Protein AF-A0AAV0CVE0-F1 (afdb_monomer)

Solvent-accessible surface area (backbone atoms only — not comparable to full-atom values): 15795 Å² total; per-residue (Å²): 129,88,81,79,73,88,67,73,60,51,69,67,55,55,60,38,66,48,56,71,68,48,49,58,55,46,24,72,39,43,65,46,36,47,52,51,52,71,70,43,56,72,65,35,39,50,51,52,62,68,45,50,85,51,91,62,71,42,48,48,68,65,60,54,67,76,46,59,82,93,37,54,68,57,50,52,55,27,51,53,49,34,42,54,57,52,46,35,44,82,44,69,48,97,86,72,49,52,24,40,33,69,30,65,55,40,38,52,31,40,51,49,31,73,76,72,52,75,80,66,94,72,63,68,56,56,76,91,76,56,80,80,71,62,51,63,68,57,49,53,50,47,25,50,54,30,37,52,50,47,52,46,45,65,77,33,82,82,75,66,80,78,85,77,88,61,57,68,73,63,53,54,61,57,39,70,69,27,32,47,61,95,44,100,86,50,78,69,38,76,31,74,61,24,54,53,49,72,73,45,55,71,68,50,40,50,43,48,50,54,50,53,48,45,55,53,39,38,76,70,71,43,60,52,51,62,53,49,50,49,57,54,55,56,69,71,59,62,87,65,62,52,70,80,66,84,85,50,49,74,67,54,51,53,49,50,52,55,37,31,50,53,26,76,39,88,84,86,130

Structure (mmCIF, N/CA/C/O backbone):
data_AF-A0AAV0CVE0-F1
#
_entry.id   AF-A0AAV0CVE0-F1
#
loop_
_atom_site.group_PDB
_atom_site.id
_atom_site.type_symbol
_atom_site.label_atom_id
_atom_site.label_alt_id
_atom_site.label_comp_id
_atom_site.label_asym_id
_atom_site.label_entity_id
_atom_site.label_seq_id
_atom_site.pdbx_PDB_ins_code
_atom_site.Cartn_x
_atom_site.Cartn_y
_atom_site.Cartn_z
_atom_site.occupancy
_atom_site.B_iso_or_equiv
_atom_site.auth_seq_id
_atom_site.auth_comp_id
_atom_site.auth_asym_id
_atom_site.auth_atom_id
_atom_site.pdbx_PDB_model_num
ATOM 1 N N . MET A 1 1 ? 1.213 31.660 -5.174 1.00 32.84 1 MET A N 1
ATOM 2 C CA . MET A 1 1 ? 0.836 30.252 -5.425 1.00 32.84 1 MET A CA 1
ATOM 3 C C . MET A 1 1 ? 1.224 29.453 -4.193 1.00 32.84 1 MET A C 1
ATOM 5 O O . MET A 1 1 ? 2.312 29.711 -3.687 1.00 32.84 1 MET A O 1
ATOM 9 N N . PRO A 1 2 ? 0.354 28.597 -3.634 1.00 33.31 2 PRO A N 1
ATOM 10 C CA . PRO A 1 2 ? 0.708 27.849 -2.436 1.00 33.31 2 PRO A CA 1
ATOM 11 C C . PRO A 1 2 ? 1.848 26.880 -2.770 1.00 33.31 2 PRO A C 1
ATOM 13 O O . PRO A 1 2 ? 1.782 26.143 -3.749 1.00 33.31 2 PRO A O 1
ATOM 16 N N . GLN A 1 3 ? 2.914 26.956 -1.977 1.00 36.84 3 GLN A N 1
ATOM 17 C CA . GLN A 1 3 ? 4.121 26.144 -2.087 1.00 36.84 3 GLN A CA 1
ATOM 18 C C . GLN A 1 3 ? 3.766 24.675 -1.836 1.00 36.84 3 GLN A C 1
ATOM 20 O O . GLN A 1 3 ? 3.523 24.273 -0.697 1.00 36.84 3 GLN A O 1
ATOM 25 N N . VAL A 1 4 ? 3.717 23.865 -2.892 1.00 38.72 4 VAL A N 1
ATOM 26 C CA . VAL A 1 4 ? 3.576 22.414 -2.751 1.00 38.72 4 VAL A CA 1
ATOM 27 C C . VAL A 1 4 ? 4.960 21.860 -2.429 1.00 38.72 4 VAL A C 1
ATOM 29 O O . VAL A 1 4 ? 5.723 21.506 -3.320 1.00 38.72 4 VAL A O 1
ATOM 32 N N . ARG A 1 5 ? 5.311 21.811 -1.138 1.00 41.72 5 ARG A N 1
ATOM 33 C CA . ARG A 1 5 ? 6.422 20.967 -0.682 1.00 41.72 5 ARG A CA 1
ATOM 34 C C . ARG A 1 5 ? 6.104 19.534 -1.093 1.00 41.72 5 ARG A C 1
ATOM 36 O O . ARG A 1 5 ? 5.050 19.019 -0.710 1.00 41.72 5 ARG A O 1
ATOM 43 N N . ILE A 1 6 ? 7.015 18.880 -1.813 1.00 50.53 6 ILE A N 1
ATOM 44 C CA . ILE A 1 6 ? 6.950 17.429 -1.973 1.00 50.53 6 ILE A CA 1
ATOM 45 C C . ILE A 1 6 ? 7.247 16.848 -0.593 1.00 50.53 6 ILE A C 1
ATOM 47 O O . ILE A 1 6 ? 8.393 16.747 -0.162 1.00 50.53 6 ILE A O 1
ATOM 51 N N . VAL A 1 7 ? 6.190 16.552 0.154 1.00 46.94 7 VAL A N 1
ATOM 52 C CA . VAL A 1 7 ? 6.273 15.648 1.293 1.00 46.94 7 VAL A CA 1
ATOM 53 C C . VAL A 1 7 ? 6.139 14.262 0.693 1.00 46.94 7 VAL A C 1
ATOM 55 O O . VAL A 1 7 ? 5.139 13.991 0.023 1.00 46.94 7 VAL A O 1
ATOM 58 N N . ALA A 1 8 ? 7.134 13.404 0.912 1.00 46.72 8 ALA A N 1
ATOM 59 C CA . ALA A 1 8 ? 7.012 11.979 0.645 1.00 46.72 8 ALA A CA 1
ATOM 60 C C . ALA A 1 8 ? 5.893 11.429 1.536 1.00 46.72 8 ALA A C 1
ATOM 62 O O . ALA A 1 8 ? 6.115 11.007 2.668 1.00 46.72 8 ALA A O 1
ATOM 63 N N . LYS A 1 9 ? 4.653 11.535 1.060 1.00 56.47 9 LYS A N 1
ATOM 64 C CA . LYS A 1 9 ? 3.525 10.839 1.655 1.00 56.47 9 LYS A CA 1
ATOM 65 C C . LYS A 1 9 ? 3.818 9.360 1.487 1.00 56.47 9 LYS A C 1
ATOM 67 O O . LYS A 1 9 ? 4.083 8.906 0.375 1.00 56.47 9 LYS A O 1
ATOM 72 N N . ASN A 1 10 ? 3.817 8.635 2.597 1.00 70.00 10 ASN A N 1
ATOM 73 C CA . ASN A 1 10 ? 4.007 7.195 2.574 1.00 70.00 10 ASN A CA 1
ATOM 74 C C . ASN A 1 10 ? 2.878 6.587 1.720 1.00 70.00 10 ASN A C 1
ATOM 76 O O . ASN A 1 10 ? 1.770 7.124 1.699 1.00 70.00 10 ASN A O 1
ATOM 80 N N . PHE A 1 11 ? 3.125 5.474 1.033 1.00 72.31 11 PHE A N 1
ATOM 81 C CA . PHE A 1 11 ? 2.111 4.701 0.309 1.00 72.31 11 PHE A CA 1
ATOM 82 C C . PHE A 1 11 ? 0.782 4.588 1.065 1.00 72.31 11 PHE A C 1
ATOM 84 O O . PHE A 1 11 ? -0.295 4.799 0.513 1.00 72.31 11 PHE A O 1
ATOM 91 N N . MET A 1 12 ? 0.858 4.347 2.372 1.00 78.75 12 MET A N 1
ATOM 92 C CA . MET A 1 12 ? -0.325 4.213 3.216 1.00 78.75 12 MET A CA 1
ATOM 93 C C . MET A 1 12 ? -1.120 5.517 3.392 1.00 78.75 12 MET A C 1
ATOM 95 O O . MET A 1 12 ? -2.321 5.459 3.637 1.00 78.75 12 MET A O 1
ATOM 99 N N . ASP A 1 13 ? -0.496 6.688 3.244 1.00 82.38 13 ASP A N 1
ATOM 100 C CA . ASP A 1 13 ? -1.201 7.978 3.219 1.00 82.38 13 ASP A CA 1
ATOM 101 C C . ASP A 1 13 ? -1.980 8.159 1.916 1.00 82.38 13 ASP A C 1
ATOM 103 O O . ASP A 1 13 ? -3.055 8.755 1.913 1.00 82.38 13 ASP A O 1
ATOM 107 N N . MET A 1 14 ? -1.446 7.638 0.809 1.00 80.44 14 MET A N 1
ATOM 108 C CA . MET A 1 14 ? -2.142 7.618 -0.473 1.00 80.44 14 MET A CA 1
ATOM 109 C C . MET A 1 14 ? -3.328 6.652 -0.421 1.00 80.44 14 MET A C 1
ATOM 111 O O . MET A 1 14 ? -4.435 7.056 -0.767 1.00 80.44 14 MET A O 1
ATOM 115 N N . VAL A 1 15 ? -3.142 5.433 0.100 1.00 84.75 15 VAL A N 1
ATOM 116 C CA . VAL A 1 15 ? -4.253 4.488 0.318 1.00 84.75 15 VAL A CA 1
ATOM 117 C C . VAL A 1 15 ? -5.328 5.122 1.207 1.00 84.75 15 VAL A C 1
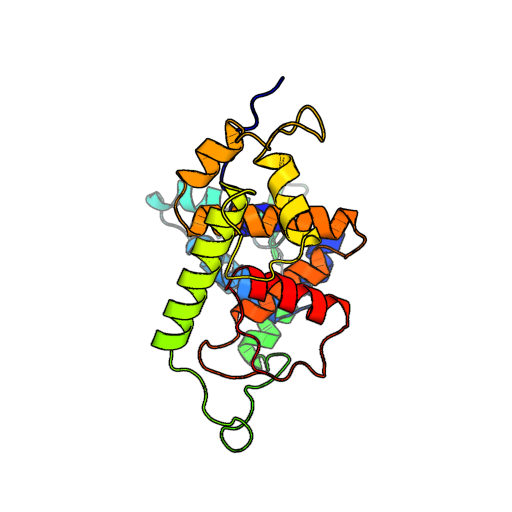ATOM 119 O O . VAL A 1 15 ? -6.496 5.123 0.838 1.00 84.75 15 VAL A O 1
ATOM 122 N N . ALA A 1 16 ? -4.947 5.758 2.319 1.00 86.81 16 ALA A N 1
ATOM 123 C CA . ALA A 1 16 ? -5.885 6.455 3.206 1.00 86.81 16 ALA A CA 1
ATOM 124 C C . ALA A 1 16 ? -6.612 7.646 2.547 1.00 86.81 16 ALA A C 1
ATOM 126 O O . ALA A 1 16 ? -7.656 8.072 3.035 1.00 86.81 16 ALA A O 1
ATOM 127 N N . SER A 1 17 ? -6.073 8.200 1.456 1.00 87.00 17 SER A N 1
ATOM 128 C CA . SER A 1 17 ? -6.702 9.299 0.715 1.00 87.00 17 SER A CA 1
ATOM 129 C C . SER A 1 17 ? -7.739 8.844 -0.315 1.00 87.00 17 SER A C 1
ATOM 131 O O . SER A 1 17 ? -8.449 9.684 -0.869 1.00 87.00 17 SER A O 1
ATOM 133 N N . LEU A 1 18 ? -7.851 7.535 -0.564 1.00 87.38 18 LEU A N 1
ATOM 134 C CA . LEU A 1 18 ? -8.828 6.996 -1.501 1.00 87.38 18 LEU A CA 1
ATOM 135 C C . LEU A 1 18 ? -10.273 7.215 -1.009 1.00 87.38 18 LEU A C 1
ATOM 137 O O . LEU A 1 18 ? -10.547 7.202 0.197 1.00 87.38 18 LEU A O 1
ATOM 141 N N . PRO A 1 19 ? -11.238 7.361 -1.936 1.00 90.31 19 PRO A N 1
ATOM 142 C CA . PRO A 1 19 ? -12.656 7.383 -1.605 1.00 90.31 19 PRO A CA 1
ATOM 143 C C . PRO A 1 19 ? -13.095 6.152 -0.802 1.00 90.31 19 PRO A C 1
ATOM 145 O O . PRO A 1 19 ? -12.599 5.046 -1.010 1.00 90.31 19 PRO A O 1
ATOM 148 N N . ALA A 1 20 ? -14.105 6.333 0.055 1.00 90.06 20 ALA A N 1
ATOM 149 C CA . ALA A 1 20 ? -14.641 5.281 0.925 1.00 90.06 20 ALA A CA 1
ATOM 150 C C . ALA A 1 20 ? -14.982 3.985 0.175 1.00 90.06 20 ALA A C 1
ATOM 152 O O . ALA A 1 20 ? -14.656 2.902 0.639 1.00 90.06 20 ALA A O 1
ATOM 153 N N . VAL A 1 21 ? -15.607 4.124 -0.997 1.00 91.75 21 VAL A N 1
ATOM 154 C CA . VAL A 1 21 ? -16.027 2.998 -1.841 1.00 91.75 21 VAL A CA 1
ATOM 155 C C . VAL A 1 21 ? -14.817 2.232 -2.382 1.00 91.75 21 VAL A C 1
ATOM 157 O O . VAL A 1 21 ? -14.813 1.008 -2.372 1.00 91.75 21 VAL A O 1
ATOM 160 N N . LYS A 1 22 ? -13.755 2.938 -2.793 1.00 90.50 22 LYS A N 1
ATOM 161 C CA . LYS A 1 22 ? -12.516 2.306 -3.267 1.00 90.50 22 LYS A CA 1
ATOM 162 C C . LYS A 1 22 ? -11.806 1.556 -2.139 1.00 90.50 22 LYS A C 1
ATOM 164 O O . LYS A 1 22 ? -11.373 0.430 -2.346 1.00 90.50 22 LYS A O 1
ATOM 169 N N . LEU A 1 23 ? -11.742 2.137 -0.938 1.00 91.12 23 LEU A N 1
ATOM 170 C CA . LEU A 1 23 ? -11.207 1.456 0.250 1.00 91.12 23 LEU A CA 1
ATOM 171 C C . LEU A 1 23 ? -12.014 0.206 0.624 1.00 91.12 23 LEU A C 1
ATOM 173 O O . LEU A 1 23 ? -11.428 -0.833 0.909 1.00 91.12 23 LEU A O 1
ATOM 177 N N . ASP A 1 24 ? -13.344 0.289 0.585 1.00 92.12 24 ASP A N 1
ATOM 178 C CA . ASP A 1 24 ? -14.228 -0.848 0.862 1.00 92.12 24 ASP A CA 1
ATOM 179 C C . ASP A 1 24 ? -14.030 -1.998 -0.143 1.00 92.12 24 ASP A C 1
ATOM 181 O O . ASP A 1 24 ? -14.026 -3.164 0.254 1.00 92.12 24 ASP A O 1
ATOM 185 N N . ASN A 1 25 ? -13.798 -1.680 -1.421 1.00 91.38 25 ASN A N 1
ATOM 186 C CA . ASN A 1 25 ? -13.478 -2.666 -2.461 1.00 91.38 25 ASN A CA 1
ATOM 187 C C . ASN A 1 25 ? -12.084 -3.282 -2.265 1.00 91.38 25 ASN A C 1
ATOM 189 O O . ASN A 1 25 ? -11.905 -4.486 -2.426 1.00 91.38 25 ASN A O 1
ATOM 193 N N . LEU A 1 26 ? -11.088 -2.485 -1.860 1.00 90.62 26 LEU A N 1
ATOM 194 C CA . LEU A 1 26 ? -9.751 -2.996 -1.535 1.00 90.62 26 LEU A CA 1
ATOM 195 C C . LEU A 1 26 ? -9.802 -4.047 -0.414 1.00 90.62 26 LEU A C 1
ATOM 197 O O . LEU A 1 26 ? -9.017 -4.994 -0.410 1.00 90.62 26 LEU A O 1
ATOM 201 N N . TYR A 1 27 ? -10.742 -3.917 0.524 1.00 92.75 27 TYR A N 1
ATOM 202 C CA . TYR A 1 27 ? -10.907 -4.857 1.634 1.00 92.75 27 TYR A CA 1
ATOM 203 C C . TYR A 1 27 ? -11.610 -6.159 1.268 1.00 92.75 27 TYR A C 1
ATOM 205 O O . TYR A 1 27 ? -11.678 -7.042 2.124 1.00 92.75 27 TYR A O 1
ATOM 213 N N . ASP A 1 28 ? -12.076 -6.324 0.027 1.00 90.44 28 ASP A N 1
ATOM 214 C CA . ASP A 1 28 ? -12.557 -7.613 -0.478 1.00 90.44 28 ASP A CA 1
ATOM 215 C C . ASP A 1 28 ? -11.406 -8.599 -0.745 1.00 90.44 28 ASP A C 1
ATOM 217 O O . ASP A 1 28 ? -11.615 -9.813 -0.712 1.00 90.44 28 ASP A O 1
ATOM 221 N N . ASN A 1 29 ? -10.181 -8.104 -0.957 1.00 86.94 29 ASN A N 1
ATOM 222 C CA . ASN A 1 29 ? -9.016 -8.941 -1.221 1.00 86.94 29 ASN A CA 1
ATOM 223 C C . ASN A 1 29 ? -8.226 -9.238 0.076 1.00 86.94 29 ASN A C 1
ATOM 225 O O . ASN A 1 29 ? -7.680 -8.317 0.693 1.00 86.94 29 ASN A O 1
ATOM 229 N N . PRO A 1 30 ? -8.080 -10.516 0.478 1.00 88.12 30 PRO A N 1
ATOM 230 C CA . PRO A 1 30 ? -7.379 -10.884 1.709 1.00 88.12 30 PRO A CA 1
ATOM 231 C C . PRO A 1 30 ? -5.892 -10.499 1.718 1.00 88.12 30 PRO A C 1
ATOM 233 O O . PRO A 1 30 ? -5.374 -10.148 2.776 1.00 88.12 30 PRO A O 1
ATOM 236 N N . PHE A 1 31 ? -5.215 -10.502 0.566 1.00 83.25 31 PHE A N 1
ATOM 237 C CA . PHE A 1 31 ? -3.804 -10.103 0.469 1.00 83.25 31 PHE A CA 1
ATOM 238 C C . PHE A 1 31 ? -3.624 -8.615 0.727 1.00 83.25 31 PHE A C 1
ATOM 240 O O . PHE A 1 31 ? -2.676 -8.199 1.386 1.00 83.25 31 PHE A O 1
ATOM 247 N N . ILE A 1 32 ? -4.577 -7.799 0.283 1.00 87.62 32 ILE A N 1
ATOM 248 C CA . ILE A 1 32 ? -4.565 -6.364 0.566 1.00 87.62 32 ILE A CA 1
ATOM 249 C C . ILE A 1 32 ? -4.783 -6.128 2.060 1.00 87.62 32 ILE A C 1
ATOM 251 O O . ILE A 1 32 ? -4.082 -5.310 2.659 1.00 87.62 32 ILE A O 1
ATOM 255 N N . CYS A 1 33 ? -5.695 -6.874 2.694 1.00 91.44 33 CYS A N 1
ATOM 256 C CA . CYS A 1 33 ? -5.876 -6.810 4.143 1.00 91.44 33 CYS A CA 1
ATOM 257 C C . CYS A 1 33 ? -4.580 -7.153 4.896 1.00 91.44 33 CYS A C 1
ATOM 259 O O . CYS A 1 33 ? -4.212 -6.449 5.841 1.00 91.44 33 CYS A O 1
ATOM 261 N N . GLU A 1 34 ? -3.861 -8.191 4.461 1.00 89.62 34 GLU A N 1
ATOM 262 C CA . GLU A 1 34 ? -2.568 -8.568 5.036 1.00 89.62 34 GLU A CA 1
ATOM 263 C C . GLU A 1 34 ? -1.491 -7.499 4.785 1.00 89.62 34 GLU A C 1
ATOM 265 O O . GLU A 1 34 ? -0.797 -7.099 5.722 1.00 89.62 34 GLU A O 1
ATOM 270 N N . ALA A 1 35 ? -1.369 -6.977 3.563 1.00 88.50 35 ALA A N 1
ATOM 271 C CA . ALA A 1 35 ? -0.379 -5.955 3.218 1.00 88.50 35 ALA A CA 1
ATOM 272 C C . ALA A 1 35 ? -0.578 -4.689 4.057 1.00 88.50 35 ALA A C 1
ATOM 274 O O . ALA A 1 35 ? 0.370 -4.138 4.626 1.00 88.50 35 ALA A O 1
ATOM 275 N N . ILE A 1 36 ? 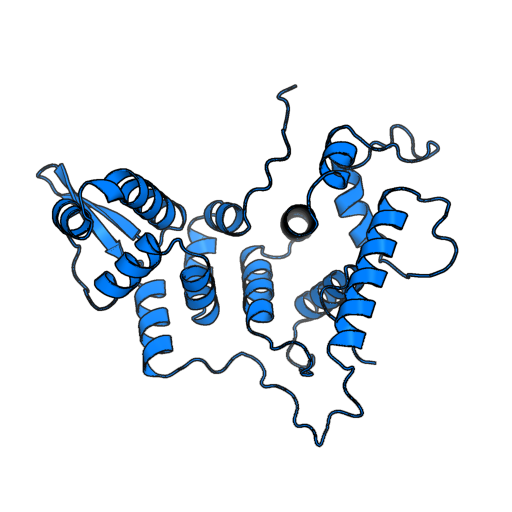-1.836 -4.274 4.215 1.00 90.56 36 ILE A N 1
ATOM 276 C CA . ILE A 1 36 ? -2.199 -3.157 5.077 1.00 90.56 36 ILE A CA 1
ATOM 277 C C . ILE A 1 36 ? -1.817 -3.474 6.519 1.00 90.56 36 ILE A C 1
ATOM 279 O O . ILE A 1 36 ? -1.106 -2.675 7.126 1.00 90.56 36 ILE A O 1
ATOM 283 N N . LEU A 1 37 ? -2.166 -4.649 7.053 1.00 91.94 37 LEU A N 1
ATOM 284 C CA . LEU A 1 37 ? -1.747 -5.053 8.398 1.00 91.94 37 LEU A CA 1
ATOM 285 C C . LEU A 1 37 ? -0.217 -5.012 8.564 1.00 91.94 37 LEU A C 1
ATOM 287 O O . LEU A 1 37 ? 0.272 -4.530 9.587 1.00 91.94 37 LEU A O 1
ATOM 291 N N . ARG A 1 38 ? 0.558 -5.463 7.571 1.00 89.25 38 ARG A N 1
ATOM 292 C CA . ARG A 1 38 ? 2.032 -5.433 7.592 1.00 89.25 38 ARG A CA 1
ATOM 293 C C . ARG A 1 38 ? 2.588 -4.009 7.637 1.00 89.25 38 ARG A C 1
ATOM 295 O O . ARG A 1 38 ? 3.588 -3.791 8.322 1.00 89.25 38 ARG A O 1
ATOM 302 N N . SER A 1 39 ? 1.927 -3.058 6.986 1.00 88.19 39 SER A N 1
ATOM 303 C CA . SER A 1 39 ? 2.346 -1.650 6.921 1.00 88.19 39 SER A CA 1
ATOM 304 C C . SER A 1 39 ? 1.993 -0.809 8.162 1.00 88.19 39 SER A C 1
ATOM 306 O O . SER A 1 39 ? 2.536 0.280 8.350 1.00 88.19 39 SER A O 1
ATOM 308 N N . LEU A 1 40 ? 1.080 -1.286 9.017 1.00 91.31 40 LEU A N 1
ATOM 309 C CA . LEU A 1 40 ? 0.618 -0.536 10.188 1.00 91.31 40 LEU A CA 1
ATOM 310 C C . LEU A 1 40 ? 1.716 -0.375 11.259 1.00 91.31 40 LEU A C 1
ATOM 312 O O . LEU A 1 40 ? 2.560 -1.256 11.427 1.00 91.31 40 LEU A O 1
ATOM 316 N N . PRO A 1 41 ? 1.679 0.693 12.078 1.00 91.38 41 PRO A N 1
ATOM 317 C CA . PRO A 1 41 ? 2.519 0.794 13.270 1.00 91.38 41 PRO A CA 1
ATOM 318 C C . PRO A 1 41 ? 2.271 -0.362 14.259 1.00 91.38 41 PRO A C 1
ATOM 320 O O . PRO A 1 41 ? 1.143 -0.855 14.343 1.00 91.38 41 PRO A O 1
ATOM 323 N N . PRO A 1 42 ? 3.256 -0.757 15.091 1.00 92.50 42 PRO A N 1
ATOM 324 C CA . PRO A 1 42 ? 3.122 -1.902 16.001 1.00 92.50 42 PRO A CA 1
ATOM 325 C C . PRO A 1 42 ? 1.886 -1.857 16.916 1.00 92.50 42 PRO A C 1
ATOM 327 O O . PRO A 1 42 ? 1.211 -2.867 17.099 1.00 92.50 42 PRO A O 1
ATOM 330 N N . VAL A 1 43 ? 1.549 -0.677 17.451 1.00 94.69 43 VAL A N 1
ATOM 331 C CA . VAL A 1 43 ? 0.371 -0.492 18.320 1.00 94.69 43 VAL A CA 1
ATOM 332 C C . VAL A 1 43 ? -0.935 -0.673 17.538 1.00 94.69 43 VAL A C 1
ATOM 334 O O . VAL A 1 43 ? -1.848 -1.336 18.020 1.00 94.69 43 VAL A O 1
ATOM 337 N N . ALA A 1 44 ? -1.006 -0.165 16.305 1.00 95.50 44 ALA A N 1
ATOM 338 C CA . ALA A 1 44 ? -2.171 -0.349 15.443 1.00 95.50 44 ALA A CA 1
ATOM 339 C C . ALA A 1 44 ? -2.367 -1.827 15.065 1.00 95.50 44 ALA A C 1
ATOM 341 O O . ALA A 1 44 ? -3.490 -2.325 15.133 1.00 95.50 44 ALA A O 1
ATOM 342 N N . LYS A 1 45 ? -1.282 -2.560 14.760 1.00 95.50 45 LYS A N 1
ATOM 343 C CA . LYS A 1 45 ? -1.341 -4.017 14.528 1.00 95.50 45 LYS A CA 1
ATOM 344 C C . LYS A 1 45 ? -1.894 -4.757 15.740 1.00 95.50 45 LYS A C 1
ATOM 346 O O . LYS A 1 45 ? -2.776 -5.597 15.585 1.00 95.50 45 LYS A O 1
ATOM 351 N N . LYS A 1 46 ? -1.406 -4.426 16.943 1.00 95.38 46 LYS A N 1
ATOM 352 C CA . LYS A 1 46 ? -1.897 -5.012 18.199 1.00 95.38 46 LYS A CA 1
ATOM 353 C C . LYS A 1 46 ? -3.412 -4.837 18.326 1.00 95.38 46 LYS A C 1
ATOM 355 O O . LYS A 1 46 ? -4.100 -5.816 18.593 1.00 95.38 46 LYS A O 1
ATOM 360 N N . TYR A 1 47 ? -3.930 -3.630 18.101 1.00 96.19 47 TYR A N 1
ATOM 361 C CA . TYR A 1 47 ? -5.369 -3.363 18.200 1.00 96.19 47 TYR A CA 1
ATOM 362 C C . TYR A 1 47 ? -6.184 -4.145 17.184 1.00 96.19 47 TYR A C 1
ATOM 364 O O . TYR A 1 47 ? -7.176 -4.762 17.559 1.00 96.19 47 TYR A O 1
ATOM 372 N N . VAL A 1 48 ? -5.743 -4.173 15.925 1.00 96.38 48 VAL A N 1
ATOM 373 C CA . VAL A 1 48 ? -6.410 -4.958 14.883 1.00 96.38 48 VAL A CA 1
ATOM 374 C C . VAL A 1 48 ? -6.470 -6.434 15.272 1.00 96.38 48 VAL A C 1
ATOM 376 O O . VAL A 1 48 ? -7.534 -7.031 15.179 1.00 96.38 48 VAL A O 1
ATOM 379 N N . LEU A 1 49 ? -5.369 -7.011 15.764 1.00 94.69 49 LEU A N 1
ATOM 380 C CA . LEU A 1 49 ? -5.319 -8.420 16.168 1.00 94.69 49 LEU A CA 1
ATOM 381 C C . LEU A 1 49 ? -6.180 -8.721 17.404 1.00 94.69 49 LEU A C 1
ATOM 383 O O . LEU A 1 49 ? -6.839 -9.756 17.443 1.00 94.69 49 LEU A O 1
ATOM 387 N N . GLN A 1 50 ? -6.212 -7.830 18.399 1.00 94.81 50 GLN A N 1
ATOM 388 C CA . GLN A 1 50 ? -7.042 -8.004 19.599 1.00 94.81 50 GLN A CA 1
ATOM 389 C C . GLN A 1 50 ? -8.538 -7.874 19.294 1.00 94.81 50 GLN A C 1
ATOM 391 O O . GLN A 1 50 ? -9.340 -8.656 19.796 1.00 94.81 50 GLN A O 1
ATOM 396 N N . LEU A 1 51 ? -8.909 -6.917 18.441 1.00 95.44 51 LEU A N 1
ATOM 397 C CA . LEU A 1 51 ? -10.287 -6.724 17.990 1.00 95.44 51 LEU A CA 1
ATOM 398 C C . LEU A 1 51 ? -10.700 -7.753 16.934 1.00 95.44 51 LEU A C 1
ATOM 400 O O . LEU A 1 51 ? -11.888 -7.875 16.637 1.00 95.44 51 LEU A O 1
ATOM 404 N N . LEU A 1 52 ? -9.745 -8.499 16.362 1.00 94.88 52 LEU A N 1
ATOM 405 C CA . LEU A 1 52 ? -9.987 -9.349 15.205 1.00 94.88 52 LEU A CA 1
ATOM 406 C C . LEU A 1 52 ? -11.140 -10.303 15.455 1.00 94.88 52 LEU A C 1
ATOM 408 O O . LEU A 1 52 ? -11.978 -10.395 14.577 1.00 94.88 52 LEU A O 1
ATOM 412 N N . PHE A 1 53 ? -11.229 -10.930 16.629 1.00 92.25 53 PHE A N 1
ATOM 413 C CA . PHE A 1 53 ? -12.267 -11.907 16.991 1.00 92.25 53 PHE A CA 1
ATOM 414 C C . PHE A 1 53 ? -13.411 -11.332 17.843 1.00 92.25 53 PHE A C 1
ATOM 416 O O . PHE A 1 53 ? -14.230 -12.086 18.360 1.00 92.25 53 PHE A O 1
ATOM 423 N N . ILE A 1 54 ? -13.481 -10.007 17.992 1.00 93.75 54 ILE A N 1
ATOM 424 C CA . ILE A 1 54 ? -14.550 -9.328 18.726 1.00 93.75 54 ILE A CA 1
ATOM 425 C C . ILE A 1 54 ? -15.567 -8.801 17.711 1.00 93.75 54 ILE A C 1
ATOM 427 O O . ILE A 1 54 ? -15.264 -7.909 16.920 1.00 93.75 54 ILE A O 1
ATOM 431 N N . ASP A 1 55 ? -16.775 -9.364 17.719 1.00 90.56 55 ASP A N 1
ATOM 432 C CA . ASP A 1 55 ? -17.836 -8.964 16.782 1.00 90.56 55 ASP A CA 1
ATOM 433 C C . ASP A 1 55 ? -18.586 -7.699 17.246 1.00 90.56 55 ASP A C 1
ATOM 435 O O . ASP A 1 55 ? -19.158 -6.971 16.433 1.00 90.56 55 ASP A O 1
ATOM 439 N N . SER A 1 56 ? -18.564 -7.404 18.550 1.00 91.19 56 SER A N 1
ATOM 440 C CA . SER A 1 56 ? -19.232 -6.242 19.145 1.00 91.19 56 SER A CA 1
ATOM 441 C C . SER A 1 56 ? -18.345 -4.987 19.186 1.00 91.19 56 SER A C 1
ATOM 443 O O . SER A 1 56 ? -17.131 -5.102 19.380 1.00 91.19 56 SER A O 1
ATOM 445 N N . PRO A 1 57 ? -18.926 -3.774 19.116 1.00 93.31 57 PRO A N 1
ATOM 446 C CA . PRO A 1 57 ? -18.183 -2.537 19.351 1.00 93.31 57 PRO A CA 1
ATOM 447 C C . PRO A 1 57 ? -17.477 -2.544 20.713 1.00 93.31 57 PRO A C 1
ATOM 449 O O . PRO A 1 57 ? -18.061 -2.928 21.726 1.00 93.31 57 PRO A O 1
ATOM 452 N N . THR A 1 58 ? -16.219 -2.105 20.741 1.00 95.06 58 THR A N 1
ATOM 453 C CA . THR A 1 58 ? -15.396 -2.018 21.956 1.00 95.06 58 THR A CA 1
ATOM 454 C C . THR A 1 58 ? -15.242 -0.560 22.376 1.00 95.06 58 THR A C 1
ATOM 456 O O . THR A 1 58 ? -14.907 0.291 21.553 1.00 95.06 58 THR A O 1
ATOM 459 N N . SER A 1 59 ? -15.473 -0.254 23.655 1.00 95.38 59 SER A N 1
ATOM 460 C CA . SER A 1 59 ? -15.368 1.113 24.182 1.00 95.38 59 SER A CA 1
ATOM 461 C C . SER A 1 59 ? -13.962 1.691 24.005 1.00 95.38 59 SER A C 1
ATOM 463 O O . SER A 1 59 ? -12.966 1.016 24.274 1.00 95.38 59 SER A O 1
ATOM 465 N N . ALA A 1 60 ? -13.873 2.966 23.615 1.00 94.50 60 ALA A N 1
ATOM 466 C CA . ALA A 1 60 ? -12.601 3.662 23.441 1.00 94.50 60 ALA A CA 1
ATOM 467 C C . ALA A 1 60 ? -11.752 3.675 24.723 1.00 94.50 60 ALA A C 1
ATOM 469 O O . ALA A 1 60 ? -10.535 3.533 24.638 1.00 94.50 60 ALA A O 1
ATOM 470 N N . LYS A 1 61 ? -12.393 3.759 25.899 1.00 93.19 61 LYS A N 1
AT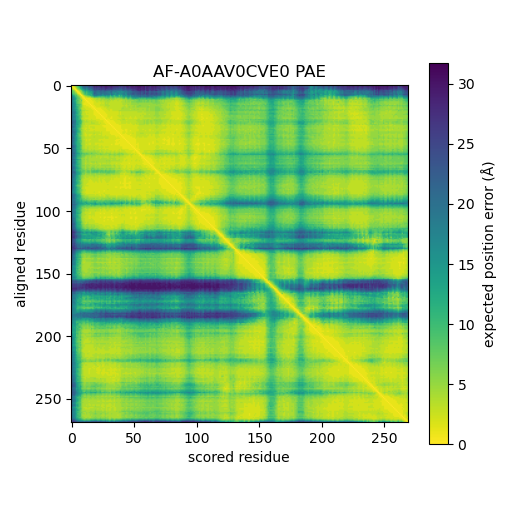OM 471 C CA . LYS A 1 61 ? -11.716 3.700 27.207 1.00 93.19 61 LYS A CA 1
ATOM 472 C C . LYS A 1 61 ? -10.991 2.365 27.401 1.00 93.19 61 LYS A C 1
ATOM 474 O O . LYS A 1 61 ? -9.825 2.344 27.767 1.00 93.19 61 LYS A O 1
ATOM 479 N N . SER A 1 62 ? -11.653 1.256 27.068 1.00 93.75 62 SER A N 1
ATOM 480 C CA . SER A 1 62 ? -11.063 -0.084 27.177 1.00 93.75 62 SER A CA 1
ATOM 481 C C . SER A 1 62 ? -9.885 -0.284 26.222 1.00 93.75 62 SER A C 1
ATOM 483 O O . SER A 1 62 ? -8.921 -0.955 26.572 1.00 93.75 62 SER A O 1
ATOM 485 N N . VAL A 1 63 ? -9.933 0.308 25.023 1.00 94.25 63 VAL A N 1
ATOM 486 C CA . VAL A 1 63 ? -8.809 0.255 24.070 1.00 94.25 63 VAL A CA 1
ATOM 487 C C . VAL A 1 63 ? -7.623 1.103 24.552 1.00 94.25 63 VAL A C 1
ATOM 489 O O . VAL A 1 63 ? -6.469 0.717 24.353 1.00 94.25 63 VAL A O 1
ATOM 492 N N . GLU A 1 64 ? -7.884 2.243 25.195 1.00 93.88 64 GLU A N 1
ATOM 493 C CA . GLU A 1 64 ? -6.851 3.105 25.788 1.00 93.88 64 GLU A CA 1
ATOM 494 C C . GLU A 1 64 ? -6.109 2.399 26.939 1.00 93.88 64 GLU A C 1
ATOM 496 O O . GLU A 1 64 ? -4.882 2.466 27.010 1.00 93.88 64 GLU A O 1
ATOM 501 N N . GLU A 1 65 ? -6.820 1.614 27.756 1.00 94.31 65 GLU A N 1
ATOM 502 C CA . GLU A 1 65 ? -6.253 0.800 28.846 1.00 94.31 65 GLU A CA 1
ATOM 503 C C . GLU A 1 65 ? -5.277 -0.295 28.370 1.00 94.31 65 GLU A C 1
ATOM 505 O O . GLU A 1 65 ? -4.486 -0.818 29.155 1.00 94.31 65 GLU A O 1
ATOM 510 N N . TRP A 1 66 ? -5.269 -0.648 27.079 1.00 93.94 66 TRP A N 1
ATOM 511 C CA . TRP A 1 66 ? -4.336 -1.643 26.530 1.00 93.94 66 TRP A CA 1
ATOM 512 C C . TRP A 1 66 ? -2.907 -1.124 26.350 1.00 93.94 66 TRP A C 1
ATOM 514 O O . TRP A 1 66 ? -2.039 -1.867 25.862 1.00 93.94 66 TRP A O 1
ATOM 524 N N . VAL A 1 67 ? -2.649 0.138 26.685 1.00 94.06 67 VAL A N 1
ATOM 525 C CA . VAL A 1 67 ? -1.338 0.775 26.579 1.00 94.06 67 VAL A CA 1
ATOM 526 C C . VAL A 1 67 ? -0.963 1.410 27.913 1.00 94.06 67 VAL A C 1
ATOM 528 O O 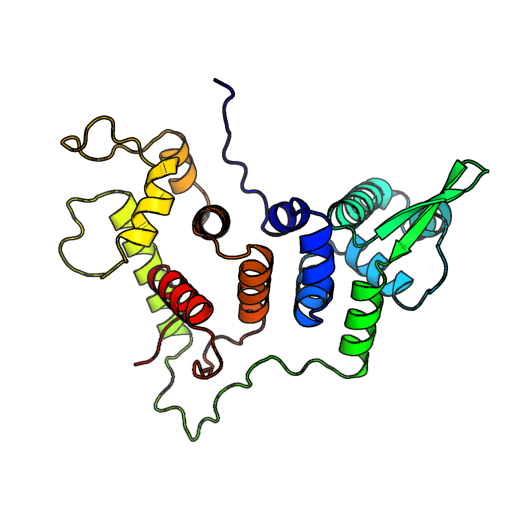. VAL A 1 67 ? -1.795 1.963 28.621 1.00 94.06 67 VAL A O 1
ATOM 531 N N . LEU A 1 68 ? 0.321 1.317 28.259 1.00 93.31 68 LEU A N 1
ATOM 532 C CA . LEU A 1 68 ? 0.874 1.980 29.438 1.00 93.31 68 LEU A CA 1
ATOM 533 C C . LEU A 1 68 ? 0.826 3.512 29.274 1.00 93.31 68 LEU A C 1
ATOM 535 O O . LEU A 1 68 ? 0.834 3.992 28.139 1.00 93.31 68 LEU A O 1
ATOM 539 N N . PRO A 1 69 ? 0.866 4.296 30.366 1.00 89.69 69 PRO A N 1
ATOM 540 C CA . PRO A 1 69 ? 0.792 5.760 30.297 1.00 89.69 69 PRO A CA 1
ATOM 541 C C . PRO A 1 69 ? 1.778 6.396 29.298 1.00 89.69 69 PRO A C 1
ATOM 543 O O . PRO A 1 69 ? 1.396 7.261 28.508 1.00 89.69 69 PRO A O 1
ATOM 546 N N . ASP A 1 70 ? 3.010 5.882 29.235 1.00 91.12 70 ASP A N 1
ATOM 547 C CA . ASP A 1 70 ? 4.069 6.357 28.329 1.00 91.12 70 ASP A CA 1
ATOM 548 C C . ASP A 1 70 ? 3.759 6.145 26.835 1.00 91.12 70 ASP A C 1
ATOM 550 O O . ASP A 1 70 ? 4.386 6.738 25.956 1.00 91.12 70 ASP A O 1
ATOM 554 N N . GLY A 1 71 ? 2.791 5.285 26.513 1.00 91.44 71 GLY A N 1
ATOM 555 C CA . GLY A 1 71 ? 2.379 4.981 25.146 1.00 91.44 71 GLY A CA 1
ATOM 556 C C . GLY A 1 71 ? 1.175 5.783 24.648 1.00 91.44 71 GLY A C 1
ATOM 557 O O . GLY A 1 71 ? 0.746 5.545 23.519 1.00 91.44 71 GLY A O 1
ATOM 558 N N . SER A 1 72 ? 0.639 6.736 25.422 1.00 92.25 72 SER A N 1
ATOM 559 C CA . SER A 1 72 ? -0.562 7.509 25.047 1.00 92.25 72 SER A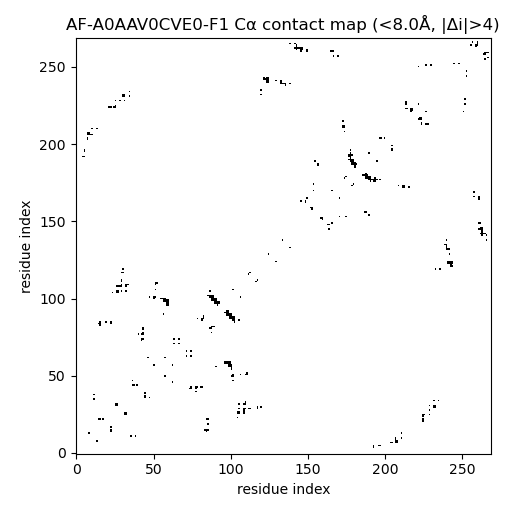 CA 1
ATOM 560 C C . SER A 1 72 ? -0.422 8.233 23.696 1.00 92.25 72 SER A C 1
ATOM 562 O O . SER A 1 72 ? -1.347 8.252 22.884 1.00 92.25 72 SER A O 1
ATOM 564 N N . THR A 1 73 ? 0.762 8.769 23.385 1.00 94.25 73 THR A N 1
ATOM 565 C CA . THR A 1 73 ? 1.027 9.402 22.080 1.00 94.25 73 THR A CA 1
ATOM 566 C C . THR A 1 73 ? 0.957 8.392 20.933 1.00 94.25 73 THR A C 1
ATOM 568 O O . THR A 1 73 ? 0.329 8.660 19.910 1.00 94.25 73 THR A O 1
ATOM 571 N N . LYS A 1 74 ? 1.533 7.197 21.119 1.00 94.06 74 LYS A N 1
ATOM 572 C CA . LYS A 1 74 ? 1.482 6.100 20.140 1.00 94.06 74 LYS A CA 1
ATOM 573 C C . LYS A 1 74 ? 0.064 5.550 19.974 1.00 94.06 74 LYS A C 1
ATOM 575 O O . LYS A 1 74 ? -0.298 5.190 18.859 1.00 94.06 74 LYS A O 1
ATOM 580 N N . HIS A 1 75 ? -0.729 5.511 21.048 1.00 95.56 75 HIS A N 1
ATOM 581 C CA . HIS A 1 75 ? -2.150 5.159 20.999 1.00 95.56 75 HIS A CA 1
ATOM 582 C C . HIS A 1 75 ? -2.919 6.112 20.077 1.00 95.56 75 HIS A C 1
ATOM 584 O O . HIS A 1 75 ? -3.553 5.646 19.134 1.00 95.56 75 HIS A O 1
ATOM 590 N N . LYS A 1 76 ? -2.795 7.431 20.285 1.00 94.44 76 LYS A N 1
ATOM 591 C CA . LYS A 1 76 ? -3.479 8.440 19.456 1.00 94.44 76 LYS A CA 1
ATOM 592 C C . LYS A 1 76 ? -3.129 8.290 17.977 1.00 94.44 76 LYS A C 1
ATOM 594 O O . LYS A 1 76 ? -4.021 8.140 17.154 1.00 94.44 76 LYS A O 1
ATOM 599 N N . VAL A 1 77 ? -1.834 8.199 17.663 1.00 93.56 77 VAL A N 1
ATOM 600 C CA . VAL A 1 77 ? -1.362 7.995 16.282 1.00 93.56 77 VAL A CA 1
ATOM 601 C C . VAL A 1 77 ? -1.896 6.688 15.684 1.00 93.56 77 VAL A C 1
ATOM 603 O O . VAL A 1 77 ? -2.265 6.653 14.512 1.00 93.56 77 VAL A O 1
ATOM 606 N N . ALA A 1 78 ? -1.952 5.607 16.466 1.00 94.81 78 ALA A N 1
ATOM 607 C CA . ALA A 1 78 ? -2.480 4.328 16.004 1.00 94.81 78 ALA A CA 1
ATOM 608 C C . ALA A 1 78 ? -3.983 4.399 15.699 1.00 94.81 78 ALA A C 1
ATOM 610 O O . ALA A 1 78 ? -4.396 3.936 14.638 1.00 94.81 78 ALA A O 1
ATOM 611 N N . ILE A 1 79 ? -4.784 4.990 16.590 1.00 95.75 79 ILE A N 1
ATOM 612 C CA . ILE A 1 79 ? -6.225 5.171 16.378 1.00 95.75 79 ILE A CA 1
ATOM 613 C C . ILE A 1 79 ? -6.480 6.069 15.170 1.00 95.75 79 ILE A C 1
ATOM 615 O O . ILE A 1 79 ? -7.201 5.653 14.266 1.00 95.75 79 ILE A O 1
ATOM 619 N N . ASP A 1 80 ? -5.828 7.232 15.098 1.00 93.44 80 ASP A N 1
ATOM 620 C CA . ASP A 1 80 ? -5.966 8.156 13.969 1.00 93.44 80 ASP A CA 1
ATOM 621 C C . ASP A 1 80 ? -5.651 7.450 12.650 1.00 93.44 80 ASP A C 1
ATOM 623 O O . ASP A 1 80 ? -6.386 7.585 11.673 1.00 93.44 80 ASP A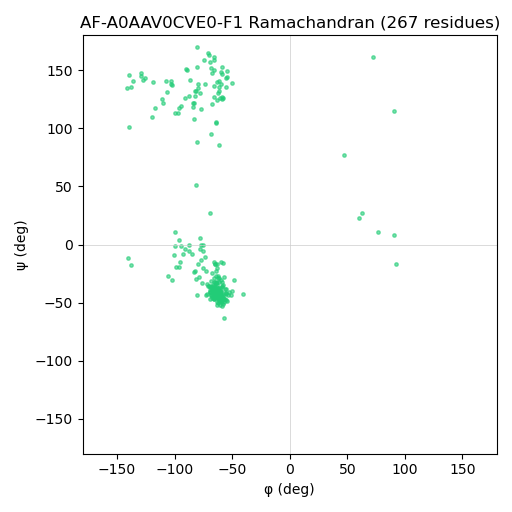 O 1
ATOM 627 N N . ARG A 1 81 ? -4.597 6.625 12.624 1.00 91.88 81 ARG A N 1
ATOM 628 C CA . ARG A 1 81 ? -4.226 5.872 11.427 1.00 91.88 81 ARG A CA 1
ATOM 629 C C . ARG A 1 81 ? -5.265 4.823 11.040 1.00 91.88 81 ARG A C 1
ATOM 631 O O . ARG A 1 81 ? -5.586 4.695 9.860 1.00 91.88 81 ARG A O 1
ATOM 638 N N . LEU A 1 82 ? -5.782 4.071 12.008 1.00 95.06 82 LEU A N 1
ATOM 639 C CA . LEU A 1 82 ? -6.805 3.053 11.765 1.00 95.06 82 LEU A CA 1
ATOM 640 C C . LEU A 1 82 ? -8.128 3.674 11.292 1.00 95.06 82 LEU A C 1
ATOM 642 O O . LEU A 1 82 ? -8.785 3.105 10.421 1.00 95.06 82 LEU A O 1
ATOM 646 N N . VAL A 1 83 ? -8.491 4.847 11.815 1.00 94.31 83 VAL A N 1
ATOM 647 C CA . VAL A 1 83 ? -9.680 5.602 11.394 1.00 94.31 83 VAL A CA 1
ATOM 648 C C . VAL A 1 83 ? -9.486 6.214 10.004 1.00 94.31 83 VAL A C 1
ATOM 650 O O . VAL A 1 83 ? -10.376 6.100 9.167 1.00 94.31 83 VAL A O 1
ATOM 653 N N . GLN A 1 84 ? -8.315 6.792 9.705 1.00 92.25 84 GLN A N 1
ATOM 654 C CA . GLN A 1 84 ? -7.990 7.329 8.373 1.00 92.25 84 GLN A CA 1
ATOM 655 C C . GLN A 1 84 ? -8.059 6.262 7.282 1.00 92.25 84 GLN A C 1
ATOM 657 O O . GLN A 1 84 ? -8.577 6.517 6.199 1.00 92.25 84 GLN A O 1
ATOM 662 N N . LEU A 1 85 ? -7.570 5.057 7.578 1.00 92.75 85 LEU A N 1
ATOM 663 C CA . LEU A 1 85 ? -7.695 3.923 6.669 1.00 92.75 85 LEU A CA 1
ATOM 664 C C . LEU A 1 85 ? -9.121 3.366 6.632 1.00 92.75 85 LEU A C 1
ATOM 666 O O . LEU A 1 85 ? -9.424 2.589 5.748 1.00 92.75 85 LEU A O 1
ATOM 670 N N . ARG A 1 86 ? -10.023 3.772 7.533 1.00 94.06 86 ARG A N 1
ATOM 671 C CA . ARG A 1 86 ? -11.370 3.194 7.698 1.00 94.06 86 ARG A CA 1
ATOM 672 C C . ARG A 1 86 ? -11.350 1.719 8.103 1.00 94.06 86 ARG A C 1
ATOM 674 O O . ARG A 1 86 ? -12.305 0.988 7.857 1.00 94.06 86 ARG A O 1
ATOM 681 N N . LEU A 1 87 ? -10.279 1.292 8.771 1.00 94.62 87 LEU A N 1
ATOM 682 C CA . LEU A 1 87 ? -10.186 -0.023 9.403 1.00 94.62 87 LEU A CA 1
ATOM 683 C C . LEU A 1 87 ? -10.983 -0.074 10.704 1.00 94.62 87 LEU A C 1
ATOM 685 O O . LEU A 1 87 ? -11.518 -1.126 11.044 1.00 94.62 87 LEU A O 1
ATOM 689 N N . LEU A 1 88 ? -11.057 1.052 11.422 1.00 95.19 88 LEU A N 1
ATOM 690 C CA . LEU A 1 88 ? -11.922 1.227 12.585 1.00 95.19 88 LEU A CA 1
ATOM 691 C C . LEU A 1 88 ? -13.050 2.205 12.262 1.00 95.19 88 LEU A C 1
ATOM 693 O O . LEU A 1 88 ? -12.803 3.362 11.924 1.00 95.19 88 LEU A O 1
ATOM 697 N N . GLY A 1 89 ? -14.288 1.739 12.411 1.00 92.44 89 GLY A N 1
ATOM 698 C CA . GLY A 1 89 ? -15.470 2.586 12.457 1.00 92.44 89 GLY A CA 1
ATOM 699 C C . GLY A 1 89 ? -15.647 3.179 13.853 1.00 92.44 89 GLY A C 1
ATOM 700 O O . GLY A 1 89 ? -15.590 2.457 14.851 1.00 92.44 89 GLY A O 1
ATOM 701 N N . GLU A 1 90 ? -15.875 4.489 13.921 1.00 93.12 90 GLU A N 1
ATOM 702 C CA . GLU A 1 90 ? -16.250 5.177 15.155 1.00 93.12 90 GLU A CA 1
ATOM 703 C C . GLU A 1 90 ? -17.774 5.217 15.288 1.00 93.12 90 GLU A C 1
ATOM 705 O O . GLU A 1 90 ? -18.481 5.714 14.410 1.00 93.12 90 GLU A O 1
ATOM 710 N N . THR A 1 91 ? -18.284 4.735 16.416 1.00 90.00 91 THR A N 1
ATOM 711 C CA . THR A 1 91 ? -19.690 4.887 16.801 1.00 90.00 91 THR A CA 1
ATOM 712 C C . THR A 1 91 ? -19.768 5.664 18.106 1.00 90.00 91 THR A C 1
ATOM 714 O O . THR A 1 91 ? -18.941 5.484 19.000 1.00 90.00 91 THR A O 1
ATOM 717 N N . ILE A 1 92 ? -20.737 6.572 18.211 1.00 90.00 92 ILE A N 1
ATOM 718 C CA . ILE A 1 92 ? -20.971 7.360 19.422 1.00 90.00 92 ILE A CA 1
ATOM 719 C C . ILE A 1 92 ? -22.360 7.003 19.934 1.00 90.00 92 ILE A C 1
ATOM 721 O O . ILE A 1 92 ? -23.353 7.231 19.244 1.00 90.00 92 ILE A O 1
ATOM 725 N N . ASP A 1 93 ? -22.429 6.436 21.137 1.00 86.00 93 ASP A N 1
ATOM 726 C CA . ASP A 1 93 ? -23.705 6.142 21.792 1.00 86.00 93 ASP A CA 1
ATOM 727 C C . ASP A 1 93 ? -24.402 7.441 22.258 1.00 86.00 93 ASP A C 1
ATOM 729 O O . ASP A 1 93 ? -23.787 8.501 22.399 1.00 86.00 93 ASP A O 1
ATOM 733 N N . ARG A 1 94 ? -25.696 7.355 22.578 1.00 83.56 94 ARG A N 1
ATOM 734 C CA . ARG A 1 94 ? -26.521 8.391 23.220 1.00 83.56 94 ARG A CA 1
ATOM 735 C C . ARG A 1 94 ? -25.857 9.000 24.457 1.00 83.56 94 ARG A C 1
ATOM 737 O O . ARG A 1 94 ? -26.067 10.177 24.738 1.00 83.56 94 ARG A O 1
ATOM 744 N N . LYS A 1 95 ? -25.029 8.232 25.173 1.00 85.06 95 LYS A N 1
ATOM 745 C CA . LYS A 1 95 ? -24.235 8.696 26.325 1.00 85.06 95 LYS A CA 1
ATOM 746 C C . LYS A 1 95 ? -22.967 9.482 25.952 1.00 85.06 95 LYS A C 1
ATOM 748 O O . LYS A 1 95 ? -22.196 9.833 26.838 1.00 85.06 95 LYS A O 1
ATOM 753 N N . LYS A 1 96 ? -22.746 9.774 24.665 1.00 86.25 96 LYS A N 1
ATOM 754 C CA . LYS A 1 96 ? -21.524 10.383 24.106 1.00 86.25 96 LYS A CA 1
ATOM 755 C C . LYS A 1 96 ? -20.253 9.556 24.335 1.00 86.25 96 LYS A C 1
ATOM 757 O O . LYS A 1 96 ? -19.150 10.096 24.293 1.00 86.25 96 LYS A O 1
ATOM 762 N N . GLU A 1 97 ? -20.393 8.250 24.551 1.00 89.06 97 GLU A N 1
ATOM 763 C CA . GLU A 1 97 ? -19.251 7.343 24.649 1.00 89.06 97 GLU A CA 1
ATOM 764 C C . GLU A 1 97 ? -18.867 6.834 23.260 1.00 89.06 97 GLU A C 1
ATOM 766 O O . GLU A 1 97 ? -19.714 6.344 22.509 1.00 89.06 97 GLU A O 1
ATOM 771 N N . LYS A 1 98 ? -17.583 6.979 22.919 1.00 94.00 98 LYS A N 1
ATOM 772 C CA . LYS A 1 98 ? -17.014 6.476 21.670 1.00 94.00 98 LYS A CA 1
ATOM 773 C C . LYS A 1 98 ? -16.735 4.982 21.781 1.00 94.00 98 LYS A C 1
ATOM 775 O O . LYS A 1 98 ? -16.130 4.542 22.758 1.00 94.00 98 LYS A O 1
ATOM 780 N N . SER A 1 99 ? -17.110 4.231 20.756 1.00 95.38 99 SER A N 1
ATOM 781 C CA . SER A 1 99 ? -16.765 2.821 20.590 1.00 95.38 99 SER A CA 1
ATOM 782 C C . SER A 1 99 ? -16.188 2.575 19.202 1.00 95.38 99 SER A C 1
ATOM 784 O O . SER A 1 99 ? -16.608 3.197 18.223 1.00 95.38 99 SER A O 1
ATOM 786 N N . TYR A 1 100 ? -15.236 1.652 19.128 1.00 96.00 100 TYR A N 1
ATOM 787 C CA . TYR A 1 100 ? -14.568 1.248 17.901 1.00 96.00 100 TYR A CA 1
ATOM 788 C C . TYR A 1 100 ? -15.027 -0.144 17.475 1.00 96.00 100 TYR A C 1
ATOM 790 O O . TYR A 1 100 ? -15.179 -1.043 18.305 1.00 96.00 100 TYR A O 1
ATOM 798 N N . GLN A 1 101 ? -15.201 -0.334 16.172 1.00 95.69 101 GLN A N 1
ATOM 799 C CA . GLN A 1 101 ? -15.468 -1.639 15.572 1.00 95.69 101 GLN A CA 1
ATOM 800 C C . GLN A 1 101 ? -14.621 -1.803 14.312 1.00 95.69 101 GLN A C 1
ATOM 802 O O . GLN A 1 101 ? -14.444 -0.843 13.561 1.00 95.69 101 GLN A O 1
ATOM 807 N N . LEU A 1 102 ? -14.083 -3.003 14.085 1.00 96.69 102 LEU A N 1
ATOM 808 C CA . LEU A 1 102 ? -13.344 -3.286 12.858 1.00 96.69 102 LEU A CA 1
ATOM 809 C C . LEU A 1 102 ? -14.269 -3.275 11.642 1.00 96.69 102 LEU A C 1
ATOM 811 O O . LEU A 1 102 ? -15.432 -3.671 11.715 1.00 96.69 102 LEU A O 1
ATOM 815 N N . HIS A 1 103 ? -13.718 -2.861 10.508 1.00 96.06 103 HIS A N 1
ATOM 816 C CA . HIS A 1 103 ? -14.409 -2.914 9.233 1.00 96.06 103 HIS A CA 1
ATOM 817 C C . HIS A 1 103 ? -14.819 -4.364 8.897 1.00 96.06 103 HIS A C 1
ATOM 819 O O . HIS A 1 103 ? -13.937 -5.227 8.838 1.00 96.06 103 HIS A O 1
ATOM 825 N N . PRO A 1 104 ? -16.105 -4.657 8.613 1.00 95.06 104 PRO A N 1
ATOM 826 C CA . PRO A 1 104 ? -16.594 -6.033 8.490 1.00 95.06 104 PRO A CA 1
ATOM 827 C C . PRO A 1 104 ? -15.865 -6.870 7.432 1.00 95.06 104 PRO A C 1
ATOM 829 O O . PRO A 1 104 ? -15.429 -7.982 7.725 1.00 95.06 104 PRO A O 1
ATOM 832 N N . LYS A 1 105 ? -15.662 -6.324 6.221 1.00 95.44 105 LYS A N 1
ATOM 833 C CA . LYS A 1 105 ? -14.931 -7.021 5.144 1.00 95.44 105 LYS A CA 1
ATOM 834 C C . LYS A 1 105 ? -13.486 -7.332 5.527 1.00 95.44 105 LYS A C 1
ATOM 836 O O . LYS A 1 105 ? -13.039 -8.466 5.390 1.00 95.44 105 LYS A O 1
ATOM 841 N N . PHE A 1 106 ? -12.783 -6.338 6.072 1.00 95.31 106 PHE A N 1
ATOM 842 C CA . PHE A 1 106 ? -11.399 -6.476 6.511 1.00 95.31 106 PHE A CA 1
ATOM 843 C C . PHE A 1 106 ? -11.283 -7.520 7.626 1.00 95.31 106 PHE A C 1
ATOM 845 O O . PHE A 1 106 ? -10.427 -8.397 7.567 1.00 95.31 106 PHE A O 1
ATOM 852 N N . GLN A 1 107 ? -12.176 -7.466 8.620 1.00 96.19 107 GLN A N 1
ATOM 853 C CA . GLN A 1 107 ? -12.218 -8.422 9.724 1.00 96.19 107 GLN A CA 1
ATOM 854 C C . GLN A 1 107 ? -12.459 -9.848 9.212 1.00 96.19 107 GLN A C 1
ATOM 856 O O . GLN A 1 107 ? -11.719 -10.761 9.575 1.00 96.19 107 GLN A O 1
ATOM 861 N N . PHE A 1 108 ? -13.451 -10.039 8.337 1.00 94.81 108 PHE A N 1
ATOM 862 C CA . PHE A 1 108 ? -13.768 -11.335 7.740 1.00 94.81 108 PHE A CA 1
ATOM 863 C C . PHE A 1 108 ? -12.600 -11.900 6.921 1.00 94.81 108 PHE A C 1
ATOM 865 O O . PHE A 1 108 ? -12.169 -13.031 7.158 1.00 94.81 108 PHE A O 1
ATOM 872 N N . ASN A 1 109 ? -12.052 -11.111 5.993 1.00 93.75 109 ASN A N 1
ATOM 873 C CA . ASN A 1 109 ? -10.984 -11.559 5.102 1.00 93.75 109 ASN A CA 1
ATOM 874 C C . ASN A 1 109 ? -9.674 -11.819 5.846 1.00 93.75 109 ASN A C 1
ATOM 876 O O . ASN A 1 109 ? -9.012 -12.817 5.566 1.00 93.75 109 ASN A O 1
ATOM 880 N N . LEU A 1 110 ? -9.333 -11.000 6.844 1.00 92.94 110 LEU A N 1
ATOM 881 C CA . LEU A 1 110 ? -8.142 -11.220 7.659 1.00 92.94 110 LEU A CA 1
ATOM 882 C C . LEU A 1 110 ? -8.282 -12.457 8.563 1.00 92.94 110 LEU A C 1
ATOM 884 O O . LEU A 1 110 ? -7.342 -13.244 8.653 1.00 92.94 110 LEU A O 1
ATOM 888 N N . ARG A 1 111 ? -9.456 -12.691 9.178 1.00 93.44 111 ARG A N 1
ATOM 889 C CA . ARG A 1 111 ? -9.736 -13.941 9.918 1.00 93.44 111 ARG A CA 1
ATOM 890 C C . ARG A 1 111 ? -9.568 -15.157 9.012 1.00 93.44 111 ARG A C 1
ATOM 892 O O . ARG A 1 111 ? -8.856 -16.093 9.369 1.00 93.44 111 ARG A O 1
ATOM 899 N N . LYS A 1 112 ? -10.208 -15.130 7.839 1.00 90.25 112 LYS A N 1
ATOM 900 C CA . LYS A 1 112 ? -10.142 -16.214 6.853 1.00 90.25 112 LYS A CA 1
ATOM 901 C C . LYS A 1 112 ? -8.695 -16.495 6.452 1.00 90.25 112 LYS A C 1
ATOM 903 O O . LYS A 1 112 ? -8.283 -17.650 6.457 1.00 90.25 112 LYS A O 1
ATOM 908 N N . HIS A 1 113 ? -7.932 -15.448 6.155 1.00 88.62 113 HIS A N 1
ATOM 909 C CA . HIS A 1 113 ? -6.542 -15.567 5.736 1.00 88.62 113 HIS A CA 1
ATOM 910 C C . HIS A 1 113 ? -5.641 -16.140 6.843 1.00 88.62 113 HIS A C 1
ATOM 912 O O . HIS A 1 113 ? -4.832 -17.018 6.569 1.00 88.62 113 HIS A O 1
ATOM 918 N N . ILE A 1 114 ? -5.806 -15.719 8.102 1.00 87.25 114 ILE A N 1
ATOM 919 C CA . ILE A 1 114 ? -5.004 -16.242 9.224 1.00 87.25 114 ILE A CA 1
ATOM 920 C C . ILE A 1 114 ? -5.309 -17.721 9.509 1.00 87.25 114 ILE A C 1
ATOM 922 O O . ILE A 1 114 ? -4.402 -18.475 9.849 1.00 87.25 114 ILE A O 1
ATOM 926 N N . VAL A 1 115 ? -6.571 -18.145 9.389 1.00 87.06 115 VAL A N 1
ATOM 927 C CA . VAL A 1 115 ? -6.985 -19.522 9.717 1.00 87.06 115 VAL A CA 1
ATOM 928 C C . VAL A 1 115 ? -6.682 -20.501 8.586 1.00 87.06 115 VAL A C 1
ATOM 930 O O . VAL A 1 115 ? -6.222 -21.611 8.839 1.00 87.06 115 VAL A O 1
ATOM 933 N N . HIS A 1 116 ? -6.968 -20.115 7.344 1.00 83.56 116 HIS A N 1
ATOM 934 C CA . HIS A 1 116 ? -6.875 -21.014 6.192 1.00 83.56 116 HIS A CA 1
ATOM 935 C C . HIS A 1 116 ? -5.590 -20.826 5.379 1.00 83.56 116 HIS A C 1
ATOM 937 O O . HIS A 1 116 ? -5.315 -21.632 4.493 1.00 83.56 116 HIS A O 1
ATOM 943 N N . GLY A 1 117 ? -4.815 -19.779 5.671 1.00 77.06 117 GLY A N 1
ATOM 944 C CA . GLY A 1 117 ? -3.759 -19.299 4.790 1.00 77.06 117 GLY A CA 1
ATOM 945 C C . GLY A 1 117 ? -4.326 -18.605 3.549 1.00 77.06 117 GLY A C 1
ATOM 946 O O . GLY A 1 117 ? -5.496 -18.760 3.182 1.00 77.06 117 GLY A O 1
ATOM 947 N N . GLY A 1 118 ? -3.485 -17.815 2.887 1.00 69.62 118 GLY A N 1
ATOM 948 C CA . GLY A 1 118 ? -3.741 -17.345 1.530 1.00 69.62 118 GLY A CA 1
ATOM 949 C C . GLY A 1 118 ? -2.927 -18.145 0.524 1.00 69.62 118 GLY A C 1
ATOM 950 O O . GLY A 1 118 ? -1.743 -18.379 0.737 1.00 69.62 118 GLY A O 1
ATOM 951 N N . VAL A 1 119 ? -3.550 -18.511 -0.596 1.00 67.62 119 VAL A N 1
ATOM 952 C CA . VAL A 1 119 ? -2.825 -18.911 -1.808 1.00 67.62 119 VAL A CA 1
ATOM 953 C C . VAL A 1 119 ? -2.757 -17.684 -2.698 1.00 67.62 119 VAL A C 1
ATOM 955 O O . VAL A 1 119 ? -3.805 -17.182 -3.116 1.00 67.62 119 VAL A O 1
ATOM 958 N N . LEU A 1 120 ? -1.550 -17.150 -2.902 1.00 67.56 120 LEU A N 1
ATOM 959 C CA . LEU A 1 120 ? -1.364 -15.981 -3.755 1.00 67.56 120 LEU A CA 1
ATOM 960 C C . LEU A 1 120 ? -1.958 -16.251 -5.136 1.00 67.56 120 LEU A C 1
ATOM 962 O O . LEU A 1 120 ? -1.874 -17.380 -5.635 1.00 67.56 120 LEU A O 1
ATOM 966 N N . PRO A 1 121 ? -2.549 -15.237 -5.787 1.00 63.84 121 PRO A N 1
ATOM 967 C CA . PRO A 1 121 ? -2.893 -15.371 -7.183 1.00 63.84 121 PRO A CA 1
ATOM 968 C C . PRO A 1 121 ? -1.576 -15.544 -7.944 1.00 63.84 121 PRO A C 1
ATOM 970 O O . PRO A 1 121 ? -0.850 -14.576 -8.154 1.00 63.84 121 PRO A O 1
ATOM 973 N N . ARG A 1 122 ? -1.317 -16.784 -8.381 1.00 72.38 122 ARG A N 1
ATOM 974 C CA . ARG A 1 122 ? -0.109 -17.274 -9.075 1.00 72.38 122 ARG A CA 1
ATOM 975 C C . ARG A 1 122 ? 0.951 -17.798 -8.104 1.00 72.38 122 ARG A C 1
ATOM 977 O O . ARG A 1 122 ? 1.545 -17.064 -7.323 1.00 72.38 122 ARG A O 1
ATOM 984 N N . GLU A 1 123 ? 1.201 -19.096 -8.211 1.00 74.69 123 GLU A N 1
ATOM 985 C CA . GLU A 1 123 ? 2.346 -19.739 -7.578 1.00 74.69 123 GLU A CA 1
ATOM 986 C C . GLU A 1 123 ? 3.611 -19.510 -8.421 1.00 74.69 123 GLU A C 1
ATOM 988 O O . GLU A 1 123 ? 3.509 -19.343 -9.648 1.00 74.69 123 GLU A O 1
ATOM 993 N N . PRO A 1 124 ? 4.798 -19.515 -7.788 1.00 81.62 124 PRO A N 1
ATOM 994 C CA . PRO A 1 124 ? 6.063 -19.579 -8.502 1.00 81.62 124 PRO A CA 1
ATOM 995 C C . PRO A 1 124 ? 6.057 -20.720 -9.519 1.00 81.62 124 PRO A C 1
ATOM 997 O O . PRO A 1 124 ? 5.562 -21.820 -9.254 1.00 81.62 124 PRO A O 1
ATOM 1000 N N . MET A 1 125 ? 6.610 -20.468 -10.699 1.00 82.25 125 MET A N 1
ATOM 1001 C CA . MET A 1 125 ? 6.749 -21.503 -11.711 1.00 82.25 125 MET A CA 1
ATOM 1002 C C . MET A 1 125 ? 7.727 -22.583 -11.224 1.00 82.25 125 MET A C 1
ATOM 1004 O O . MET A 1 125 ? 8.797 -22.248 -10.715 1.00 82.25 125 MET A O 1
ATOM 1008 N N . PRO A 1 126 ? 7.415 -23.877 -11.419 1.00 78.88 126 PRO A N 1
ATOM 1009 C CA . PRO A 1 126 ? 8.319 -24.959 -11.056 1.00 78.88 126 PRO A CA 1
ATOM 1010 C C . PRO A 1 126 ? 9.690 -24.807 -11.720 1.00 78.88 126 PRO A C 1
ATOM 1012 O O . PRO A 1 126 ? 9.779 -24.481 -12.907 1.00 78.88 126 PRO A O 1
ATOM 1015 N N . SER A 1 127 ? 10.753 -25.167 -10.997 1.00 74.25 127 SER A N 1
ATOM 1016 C CA . SER A 1 127 ? 12.137 -25.125 -11.498 1.00 74.25 127 SER A CA 1
ATOM 1017 C C . SER A 1 127 ? 12.379 -26.004 -12.734 1.00 74.25 127 SER A C 1
ATOM 1019 O O . SER A 1 127 ? 13.396 -25.872 -13.402 1.00 74.25 127 SER A O 1
ATOM 1021 N N . SER A 1 128 ? 11.457 -26.920 -13.047 1.00 68.44 128 SER A N 1
ATOM 1022 C CA . SER A 1 128 ? 11.480 -27.740 -14.263 1.00 68.44 128 SER A CA 1
ATOM 1023 C C . SER A 1 128 ? 11.069 -26.979 -15.529 1.00 68.44 128 SER A C 1
ATOM 1025 O O . SER A 1 128 ? 11.382 -27.431 -16.629 1.00 68.44 128 SER A O 1
ATOM 1027 N N . ILE A 1 129 ? 10.364 -25.853 -15.387 1.00 70.12 129 ILE A N 1
ATOM 1028 C CA . ILE A 1 129 ? 9.870 -25.009 -16.486 1.00 70.12 129 ILE A CA 1
ATOM 1029 C C . ILE A 1 129 ? 10.763 -23.772 -16.655 1.00 70.12 129 ILE A C 1
ATOM 1031 O O . ILE A 1 129 ? 10.923 -23.266 -17.765 1.00 70.12 129 ILE A O 1
ATOM 1035 N N . THR A 1 130 ? 11.369 -23.285 -15.569 1.00 65.00 130 THR A N 1
ATOM 1036 C CA . THR A 1 130 ? 12.204 -22.083 -15.585 1.00 65.00 130 THR A CA 1
ATOM 1037 C C . THR A 1 130 ? 13.625 -22.411 -16.042 1.00 65.00 130 THR A C 1
ATOM 1039 O O . THR A 1 130 ? 14.428 -23.017 -15.334 1.00 65.00 130 THR A O 1
ATOM 1042 N N . VAL A 1 131 ? 13.978 -21.999 -17.261 1.00 65.12 131 VAL A N 1
ATOM 1043 C CA . VAL A 1 131 ? 15.368 -22.087 -17.720 1.00 65.12 131 VAL A CA 1
ATOM 1044 C C . VAL A 1 131 ? 16.159 -20.945 -17.081 1.00 65.12 131 VAL A C 1
ATOM 1046 O O . VAL A 1 131 ? 15.892 -19.777 -17.347 1.00 65.12 131 VAL A O 1
ATOM 1049 N N . ARG A 1 132 ? 17.138 -21.312 -16.245 1.00 75.62 132 ARG A N 1
ATOM 1050 C CA . ARG A 1 132 ? 18.233 -20.470 -15.730 1.00 75.62 132 ARG A CA 1
ATOM 1051 C C . ARG A 1 132 ? 17.777 -19.100 -15.196 1.00 75.62 132 ARG A C 1
ATOM 1053 O O . ARG A 1 132 ? 17.958 -18.071 -15.841 1.00 75.62 132 ARG A O 1
ATOM 1060 N N . LEU A 1 133 ? 17.205 -19.114 -13.994 1.00 82.88 133 LEU A N 1
ATOM 1061 C CA . LEU A 1 133 ? 16.814 -17.902 -13.274 1.00 82.88 133 LEU A CA 1
ATOM 1062 C C . LEU A 1 133 ? 18.043 -17.018 -12.969 1.00 82.88 133 LEU A C 1
ATOM 1064 O O . LEU A 1 133 ? 19.100 -17.562 -12.631 1.00 82.88 133 LEU A O 1
ATOM 1068 N N . PRO A 1 134 ? 17.928 -15.681 -13.085 1.00 85.75 134 PRO A N 1
ATOM 1069 C CA . PRO A 1 134 ? 18.958 -14.761 -12.615 1.00 85.75 134 PRO A CA 1
ATOM 1070 C C . PRO A 1 134 ? 19.211 -14.943 -11.117 1.00 85.75 134 PRO A C 1
ATOM 1072 O O . PRO A 1 134 ? 18.284 -15.231 -10.358 1.00 85.75 134 PRO A O 1
ATOM 1075 N N . THR A 1 135 ? 20.451 -14.742 -10.684 1.00 89.88 135 THR A N 1
ATOM 1076 C CA . THR A 1 135 ? 20.756 -14.686 -9.251 1.00 89.88 135 THR A CA 1
ATOM 1077 C C . THR A 1 135 ? 20.189 -13.406 -8.632 1.00 89.88 135 THR A C 1
ATOM 1079 O O . THR A 1 135 ? 19.868 -12.453 -9.343 1.00 89.88 135 THR A O 1
ATOM 1082 N N . LEU A 1 136 ? 20.076 -13.357 -7.301 1.00 91.12 136 LEU A N 1
ATOM 1083 C CA . LEU A 1 136 ? 19.670 -12.128 -6.608 1.00 91.12 136 LEU A CA 1
ATOM 1084 C C . LEU A 1 136 ? 20.633 -10.967 -6.904 1.00 91.12 136 LEU A C 1
ATOM 1086 O O . LEU A 1 136 ? 20.181 -9.850 -7.116 1.00 91.12 136 LEU A O 1
ATOM 1090 N N . GLU A 1 137 ? 21.933 -11.247 -7.024 1.00 93.75 137 GLU A N 1
ATOM 1091 C CA . GLU A 1 137 ? 22.939 -10.248 -7.403 1.00 93.75 137 GLU A CA 1
ATOM 1092 C C . GLU A 1 137 ? 22.694 -9.702 -8.820 1.00 93.75 137 GLU A C 1
ATOM 1094 O O . GLU A 1 137 ? 22.753 -8.492 -9.038 1.00 93.75 137 GLU A O 1
ATOM 1099 N N . ASP A 1 138 ? 22.332 -10.569 -9.776 1.00 91.88 138 ASP A N 1
ATOM 1100 C CA . ASP A 1 138 ? 21.966 -10.144 -11.135 1.00 91.88 138 ASP A CA 1
ATOM 1101 C C . ASP A 1 138 ? 20.683 -9.297 -11.155 1.00 91.88 138 ASP A C 1
ATOM 1103 O O . ASP A 1 138 ? 20.511 -8.444 -12.032 1.00 91.88 138 ASP A O 1
ATOM 1107 N N . LEU A 1 139 ? 19.742 -9.567 -10.243 1.00 92.75 139 LEU A N 1
ATOM 1108 C CA . LEU A 1 139 ? 18.505 -8.795 -10.109 1.00 92.75 139 LEU A CA 1
ATOM 1109 C C . LEU A 1 139 ? 18.766 -7.419 -9.493 1.00 92.75 139 LEU A C 1
ATOM 1111 O O . LEU A 1 139 ? 18.249 -6.435 -10.016 1.00 92.75 139 LEU A O 1
ATOM 1115 N N . ASP A 1 140 ? 19.592 -7.338 -8.452 1.00 93.00 140 ASP A N 1
ATOM 1116 C CA . ASP A 1 140 ? 19.962 -6.074 -7.806 1.00 93.00 140 ASP A CA 1
ATOM 1117 C C . ASP A 1 140 ? 20.762 -5.168 -8.754 1.00 93.00 140 ASP A C 1
ATOM 1119 O O . ASP A 1 140 ? 20.494 -3.964 -8.851 1.00 93.00 140 ASP A O 1
ATOM 1123 N N . ALA A 1 141 ? 21.704 -5.749 -9.507 1.00 93.81 141 ALA A N 1
ATOM 1124 C CA . ALA A 1 141 ? 22.458 -5.036 -10.535 1.00 93.81 141 ALA A CA 1
ATOM 1125 C C . ALA A 1 141 ? 21.530 -4.507 -11.637 1.00 93.81 141 ALA A C 1
ATOM 1127 O O . ALA A 1 141 ? 21.604 -3.331 -11.991 1.00 93.81 141 ALA A O 1
ATOM 1128 N N . TYR A 1 142 ? 20.606 -5.346 -12.120 1.00 91.50 142 TYR A N 1
ATOM 1129 C CA . TYR A 1 142 ? 19.596 -4.936 -13.094 1.00 91.50 142 TYR A CA 1
ATOM 1130 C C . TYR A 1 142 ? 18.728 -3.788 -12.564 1.00 91.50 142 TYR A C 1
ATOM 1132 O O . TYR A 1 142 ? 18.573 -2.781 -13.250 1.00 91.50 142 TYR A O 1
ATOM 1140 N N . ALA A 1 143 ? 18.183 -3.906 -11.351 1.00 92.44 143 ALA A N 1
ATOM 1141 C CA . ALA A 1 143 ? 17.311 -2.887 -10.771 1.00 92.44 143 ALA A CA 1
ATOM 1142 C C . ALA A 1 143 ? 18.029 -1.536 -10.637 1.00 92.44 143 ALA A C 1
ATOM 1144 O O . ALA A 1 143 ? 17.466 -0.498 -10.989 1.00 92.44 143 ALA A O 1
ATOM 1145 N N . THR A 1 144 ? 19.289 -1.556 -10.193 1.00 91.75 144 THR A N 1
ATOM 1146 C CA . THR A 1 144 ? 20.110 -0.349 -10.034 1.00 91.75 144 THR A CA 1
ATOM 1147 C C . THR A 1 144 ? 20.433 0.287 -11.385 1.00 91.75 144 THR A C 1
ATOM 1149 O O . THR A 1 144 ? 20.229 1.486 -11.555 1.00 91.75 144 THR A O 1
ATOM 1152 N N . GLU A 1 145 ? 20.851 -0.505 -12.377 1.00 91.12 145 GLU A N 1
ATOM 1153 C CA . GLU A 1 145 ? 21.153 -0.010 -13.725 1.00 91.12 145 GLU A CA 1
ATOM 1154 C C . GLU A 1 145 ? 19.921 0.625 -14.390 1.00 91.12 145 GLU A C 1
ATOM 1156 O O . GLU A 1 145 ? 20.008 1.723 -14.949 1.00 91.12 145 GLU A O 1
ATOM 1161 N N . GLN A 1 146 ? 18.756 -0.031 -14.305 1.00 88.75 146 GLN A N 1
ATOM 1162 C CA . GLN A 1 146 ? 17.506 0.516 -14.842 1.00 88.75 146 GLN A CA 1
ATOM 1163 C C . GLN A 1 146 ? 17.123 1.823 -14.139 1.00 88.75 146 GLN A C 1
ATOM 1165 O O . GLN A 1 146 ? 16.753 2.793 -14.804 1.00 88.75 146 GLN A O 1
ATOM 1170 N N . TRP A 1 147 ? 17.243 1.873 -12.809 1.00 89.31 147 TRP A N 1
ATOM 1171 C CA . TRP A 1 147 ? 16.916 3.062 -12.025 1.00 89.31 147 TRP A CA 1
ATOM 1172 C C . TRP A 1 147 ? 17.829 4.249 -12.347 1.00 89.31 147 TRP A C 1
ATOM 1174 O O . TRP A 1 147 ? 17.347 5.363 -12.561 1.00 89.31 147 TRP A O 1
ATOM 1184 N N . GLU A 1 148 ? 19.140 4.023 -12.439 1.00 87.06 148 GLU A N 1
ATOM 1185 C CA . GLU A 1 148 ? 20.109 5.054 -12.818 1.00 87.06 148 GLU A CA 1
ATOM 1186 C C . GLU A 1 148 ? 19.839 5.579 -14.227 1.00 87.06 148 GLU A C 1
ATOM 1188 O O . GLU A 1 148 ? 19.816 6.789 -14.449 1.00 87.06 148 GLU A O 1
ATOM 1193 N N . CYS A 1 149 ? 19.551 4.690 -15.177 1.00 84.50 149 CYS A N 1
ATOM 1194 C CA . CYS A 1 149 ? 19.203 5.089 -16.534 1.00 84.50 149 CYS A CA 1
ATOM 1195 C C . CYS A 1 149 ? 17.893 5.882 -16.595 1.00 84.50 149 CYS A C 1
ATOM 1197 O O . CYS A 1 149 ? 17.810 6.866 -17.333 1.00 84.50 149 CYS A O 1
ATOM 1199 N N . PHE A 1 150 ? 16.885 5.498 -15.808 1.00 84.50 150 PHE A N 1
ATOM 1200 C CA . PHE A 1 150 ? 15.658 6.273 -15.662 1.00 84.50 150 PHE A CA 1
ATOM 1201 C C . PHE A 1 150 ? 15.952 7.680 -15.123 1.00 84.50 150 PHE A C 1
ATOM 1203 O O . PHE A 1 150 ? 15.479 8.661 -15.699 1.00 84.50 150 PHE A O 1
ATOM 1210 N N . MET A 1 151 ? 16.783 7.801 -14.082 1.00 82.62 151 MET A N 1
ATOM 1211 C CA . MET A 1 151 ? 17.183 9.094 -13.513 1.00 82.62 151 MET A CA 1
ATOM 1212 C C . MET A 1 151 ? 17.974 9.952 -14.497 1.00 82.62 151 MET A C 1
ATOM 1214 O O . MET A 1 151 ? 17.728 11.153 -14.601 1.00 82.62 151 MET A O 1
ATOM 1218 N N . LEU A 1 152 ? 18.898 9.355 -15.249 1.00 79.69 152 LEU A N 1
ATOM 1219 C CA . LEU A 1 152 ? 19.653 10.049 -16.289 1.00 79.69 152 LEU A CA 1
ATOM 1220 C C . LEU A 1 152 ? 18.726 10.557 -17.390 1.00 79.69 152 LEU A C 1
ATOM 1222 O O . LEU A 1 152 ? 18.805 11.725 -17.752 1.00 79.69 152 LEU A O 1
ATOM 1226 N N . HIS A 1 153 ? 17.799 9.726 -17.871 1.00 75.88 153 HIS A N 1
ATOM 1227 C CA . HIS A 1 153 ? 16.836 10.138 -18.891 1.00 75.88 153 HIS A CA 1
ATOM 1228 C C . HIS A 1 153 ? 15.896 11.240 -18.391 1.00 75.88 153 HIS A C 1
ATOM 1230 O O . HIS A 1 153 ? 15.502 12.112 -19.166 1.00 75.88 153 HIS A O 1
ATOM 1236 N N . LEU A 1 154 ? 15.558 11.222 -17.097 1.00 74.62 154 LEU A N 1
ATOM 1237 C CA . LEU A 1 154 ? 14.900 12.341 -16.439 1.00 74.62 154 LEU A CA 1
ATOM 1238 C C . LEU A 1 154 ? 15.805 13.586 -16.611 1.00 74.62 154 LEU A C 1
ATOM 1240 O O . LEU A 1 154 ? 15.458 14.522 -17.319 1.00 74.62 154 LEU A O 1
ATOM 1244 N N . MET A 1 155 ? 17.019 13.594 -16.068 1.00 71.06 155 MET A N 1
ATOM 1245 C CA . MET A 1 155 ? 17.874 14.793 -16.038 1.00 71.06 155 MET A CA 1
ATOM 1246 C C . MET A 1 155 ? 18.354 15.312 -17.407 1.00 71.06 155 MET A C 1
ATOM 1248 O O . MET A 1 155 ? 18.545 16.520 -17.557 1.00 71.06 155 MET A O 1
ATOM 1252 N N . SER A 1 156 ? 18.569 14.445 -18.398 1.00 61.38 156 SER A N 1
ATOM 1253 C CA . SER A 1 156 ? 19.144 14.804 -19.696 1.00 61.38 156 SER A CA 1
ATOM 1254 C C . SER A 1 156 ? 18.445 14.083 -20.856 1.00 61.38 156 SER A C 1
ATOM 1256 O O . SER A 1 156 ? 18.750 12.952 -21.226 1.00 61.38 156 SER A O 1
ATOM 1258 N N . SER A 1 157 ? 17.549 14.800 -21.542 1.00 55.75 157 SER A N 1
ATOM 1259 C CA . SER A 1 157 ? 16.949 14.312 -22.799 1.00 55.75 157 SER A CA 1
ATOM 1260 C C . SER A 1 157 ? 17.968 14.145 -23.945 1.00 55.75 157 SER A C 1
ATOM 1262 O O . SER A 1 157 ? 17.684 13.455 -24.922 1.00 55.75 157 SER A O 1
ATOM 1264 N N . THR A 1 158 ? 19.161 14.748 -23.839 1.00 46.66 158 THR A N 1
ATOM 1265 C CA . THR A 1 158 ? 20.187 14.790 -24.899 1.00 46.66 158 THR A CA 1
ATOM 1266 C C . THR A 1 158 ? 21.278 13.720 -24.813 1.00 46.66 158 THR A C 1
ATOM 1268 O O . THR A 1 158 ? 21.915 13.458 -25.830 1.00 46.66 158 THR A O 1
ATOM 1271 N N . GLU A 1 159 ? 21.501 13.078 -23.660 1.00 48.00 159 GLU A N 1
ATOM 1272 C CA . GLU A 1 159 ? 22.521 12.015 -23.515 1.00 48.00 159 GLU A CA 1
ATOM 1273 C C . GLU A 1 159 ? 21.941 10.594 -23.571 1.00 48.00 159 GLU A C 1
ATOM 1275 O O . GLU A 1 159 ? 22.689 9.617 -23.586 1.00 48.00 159 GLU A O 1
ATOM 1280 N N . ALA A 1 160 ? 20.616 10.459 -23.706 1.00 45.69 160 ALA A N 1
ATOM 1281 C CA . ALA A 1 160 ? 19.885 9.190 -23.795 1.00 45.69 160 ALA A CA 1
ATOM 1282 C C . ALA A 1 160 ? 20.128 8.408 -25.106 1.00 45.69 160 ALA A C 1
ATOM 1284 O O . ALA A 1 160 ? 19.275 7.657 -25.575 1.00 45.69 160 ALA A O 1
ATOM 1285 N N . GLY A 1 161 ? 21.284 8.595 -25.737 1.00 44.03 161 GLY A N 1
ATOM 1286 C CA . GLY A 1 161 ? 21.596 8.072 -27.054 1.00 44.03 161 GLY A CA 1
ATOM 1287 C C . GLY A 1 161 ? 21.906 6.580 -27.120 1.00 44.03 161 GLY A C 1
ATOM 1288 O O . GLY A 1 161 ? 22.115 6.118 -28.241 1.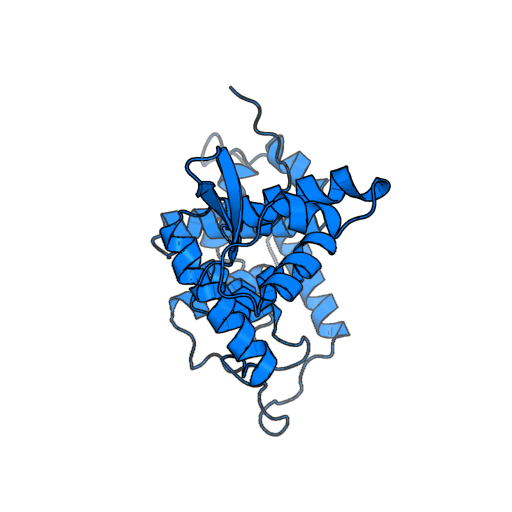00 44.03 161 GLY A O 1
ATOM 1289 N N . LYS A 1 162 ? 21.993 5.813 -26.014 1.00 49.25 162 LYS A N 1
ATOM 1290 C CA . LYS A 1 162 ? 22.516 4.435 -26.132 1.00 49.25 162 LYS A CA 1
ATOM 1291 C C . LYS A 1 162 ? 21.931 3.259 -25.350 1.00 49.25 162 LYS A C 1
ATOM 1293 O O . LYS A 1 162 ? 22.284 2.167 -25.786 1.00 49.25 162 LYS A O 1
ATOM 1298 N N . THR A 1 163 ? 21.067 3.348 -24.332 1.00 46.50 163 THR A N 1
ATOM 1299 C CA . THR A 1 163 ? 20.861 2.101 -23.545 1.00 46.50 163 THR A CA 1
ATOM 1300 C C . THR A 1 163 ? 19.480 1.668 -23.078 1.00 46.50 163 THR A C 1
ATOM 1302 O O . THR A 1 163 ? 19.365 0.470 -22.849 1.00 46.50 163 THR A O 1
ATOM 1305 N N . ILE A 1 164 ? 18.413 2.477 -23.008 1.00 51.16 164 ILE A N 1
ATOM 1306 C CA . ILE A 1 164 ? 17.105 1.923 -22.581 1.00 51.16 164 ILE A CA 1
ATOM 1307 C C . ILE A 1 164 ? 15.924 2.508 -23.351 1.00 51.16 164 ILE A C 1
ATOM 1309 O O . ILE A 1 164 ? 15.787 3.716 -23.529 1.00 51.16 164 ILE A O 1
ATOM 1313 N N . ASN A 1 165 ? 15.043 1.604 -23.771 1.00 57.38 165 ASN A N 1
ATOM 1314 C CA . ASN A 1 165 ? 13.790 1.860 -24.466 1.00 57.38 165 ASN A CA 1
ATOM 1315 C C . ASN A 1 165 ? 12.682 2.246 -23.459 1.00 57.38 165 ASN A C 1
ATOM 1317 O O . ASN A 1 165 ? 11.618 1.630 -23.446 1.00 57.38 165 ASN A O 1
ATOM 1321 N N . ILE A 1 166 ? 12.942 3.224 -22.575 1.00 64.19 166 ILE A N 1
ATOM 1322 C CA . ILE A 1 166 ? 11.924 3.704 -21.626 1.00 64.19 166 ILE A CA 1
ATOM 1323 C C . ILE A 1 166 ? 10.763 4.253 -22.443 1.00 64.19 166 ILE A C 1
ATOM 1325 O O . ILE A 1 166 ? 10.949 5.115 -23.310 1.00 64.19 166 ILE A O 1
ATOM 1329 N N . ARG A 1 167 ? 9.548 3.762 -22.185 1.00 68.12 167 ARG A N 1
ATOM 1330 C CA . ARG A 1 167 ? 8.402 4.182 -22.987 1.00 68.12 167 ARG A CA 1
ATOM 1331 C C . ARG A 1 167 ? 8.152 5.688 -22.841 1.00 68.12 167 ARG A C 1
ATOM 1333 O O . ARG A 1 167 ? 8.003 6.183 -21.720 1.00 68.12 167 ARG A O 1
ATOM 1340 N N . PRO A 1 168 ? 7.999 6.425 -23.960 1.00 64.88 168 PRO A N 1
ATOM 1341 C CA . PRO A 1 168 ? 7.753 7.867 -23.929 1.00 64.88 168 PRO A CA 1
ATOM 1342 C C . PRO A 1 168 ? 6.508 8.265 -23.127 1.00 64.88 168 PRO A C 1
ATOM 1344 O O . PRO A 1 168 ? 6.444 9.368 -22.590 1.00 64.88 168 PRO A O 1
ATOM 1347 N N . SER A 1 169 ? 5.512 7.374 -23.045 1.00 66.06 169 SER A N 1
ATOM 1348 C CA . SER A 1 169 ? 4.304 7.579 -22.243 1.00 66.06 169 SER A CA 1
ATOM 1349 C C . SER A 1 169 ? 4.612 7.690 -20.753 1.00 66.06 169 SER A C 1
ATOM 1351 O O . SER A 1 169 ? 4.080 8.593 -20.120 1.00 66.06 169 SER A O 1
ATOM 1353 N N . MET A 1 170 ? 5.500 6.844 -20.219 1.00 70.12 170 MET A N 1
ATOM 1354 C CA . MET A 1 170 ? 5.922 6.872 -18.813 1.00 70.12 170 MET A CA 1
ATOM 1355 C C . MET A 1 170 ? 6.735 8.120 -18.496 1.00 70.12 170 MET A C 1
ATOM 1357 O O . MET A 1 170 ? 6.497 8.790 -17.496 1.00 70.12 170 MET A O 1
ATOM 1361 N N . MET A 1 171 ? 7.654 8.485 -19.388 1.00 71.75 171 MET A N 1
ATOM 1362 C CA . MET A 1 171 ? 8.510 9.650 -19.183 1.00 71.75 171 MET A CA 1
ATOM 1363 C C . MET A 1 171 ? 7.704 10.956 -19.109 1.00 71.75 171 MET A C 1
ATOM 1365 O O . MET A 1 171 ? 7.948 11.801 -18.248 1.00 71.75 171 MET A O 1
ATOM 1369 N N . LYS A 1 172 ? 6.669 11.089 -19.948 1.00 70.88 172 LYS A N 1
ATOM 1370 C CA . LYS A 1 172 ? 5.767 12.250 -19.931 1.00 70.88 172 LYS A CA 1
ATOM 1371 C C . LYS A 1 172 ? 5.018 12.421 -18.610 1.00 70.88 172 LYS A C 1
ATOM 1373 O O . LYS A 1 172 ? 4.701 13.558 -18.264 1.00 70.88 172 LYS A O 1
ATOM 1378 N N . VAL A 1 173 ? 4.745 11.337 -17.880 1.00 74.25 173 VAL A N 1
ATOM 1379 C CA . VAL A 1 173 ? 4.084 11.405 -16.567 1.00 74.25 173 VAL A CA 1
ATOM 1380 C C . VAL A 1 173 ? 4.958 12.173 -15.582 1.00 74.25 173 VAL A C 1
ATOM 1382 O O . VAL A 1 173 ? 4.519 13.154 -14.990 1.00 74.25 173 VAL A O 1
ATOM 1385 N N . PHE A 1 174 ? 6.226 11.783 -15.464 1.00 74.19 174 PHE A N 1
ATOM 1386 C CA . PHE A 1 174 ? 7.127 12.347 -14.457 1.00 74.19 174 PHE A CA 1
ATOM 1387 C C . PHE A 1 174 ? 7.680 13.717 -14.849 1.00 74.19 174 PHE A C 1
ATOM 1389 O O . PHE A 1 174 ? 7.931 14.561 -13.986 1.00 74.19 174 PHE A O 1
ATOM 1396 N N . GLN A 1 175 ? 7.802 13.989 -16.149 1.00 73.44 175 GLN A N 1
ATOM 1397 C CA . GLN A 1 175 ? 8.234 15.297 -16.637 1.00 73.44 175 GLN A CA 1
ATOM 1398 C C . GLN A 1 175 ? 7.251 16.420 -16.276 1.00 73.44 175 GLN A C 1
ATOM 1400 O O . GLN A 1 175 ? 7.705 17.521 -15.990 1.00 73.44 175 GLN A O 1
ATOM 1405 N N . ARG A 1 176 ? 5.933 16.167 -16.209 1.00 68.69 176 ARG A N 1
ATOM 1406 C CA . ARG A 1 176 ? 4.919 17.211 -15.933 1.00 68.69 176 ARG A CA 1
ATOM 1407 C C . ARG A 1 176 ? 5.054 17.886 -14.562 1.00 68.69 176 ARG A C 1
ATOM 1409 O O . ARG A 1 176 ? 4.657 19.040 -14.428 1.00 68.69 176 ARG A O 1
ATOM 1416 N N . GLY A 1 177 ? 5.588 17.186 -13.559 1.00 71.94 177 GLY A N 1
ATOM 1417 C CA . GLY A 1 177 ? 5.774 17.715 -12.199 1.00 71.94 177 GLY A CA 1
ATOM 1418 C C . GLY A 1 177 ? 7.225 18.049 -11.842 1.00 71.94 177 GLY A C 1
ATOM 1419 O O . GLY A 1 177 ? 7.480 18.920 -11.006 1.00 71.94 177 GLY A O 1
ATOM 1420 N N . LEU A 1 178 ? 8.183 17.365 -12.475 1.00 77.25 178 LEU A N 1
ATOM 1421 C CA . LEU A 1 178 ? 9.609 17.498 -12.168 1.00 77.25 178 LEU A CA 1
ATOM 1422 C C . LEU A 1 178 ? 10.334 18.436 -13.139 1.00 77.25 178 LEU A C 1
ATOM 1424 O O . LEU A 1 178 ? 11.381 18.990 -12.791 1.00 77.25 178 LEU A O 1
ATOM 1428 N N . MET A 1 179 ? 9.765 18.696 -14.317 1.00 73.19 179 MET A N 1
ATOM 1429 C CA . MET A 1 179 ? 10.362 19.549 -15.343 1.00 73.19 179 MET A CA 1
ATOM 1430 C C . MET A 1 179 ? 9.401 20.611 -15.835 1.00 73.19 179 MET A C 1
ATOM 1432 O O . MET A 1 179 ? 8.193 20.431 -15.913 1.00 73.19 179 MET A O 1
ATOM 1436 N N . SER A 1 180 ? 9.981 21.747 -16.192 1.00 69.69 180 SER A N 1
ATOM 1437 C CA . SER A 1 180 ? 9.288 22.820 -16.876 1.00 69.69 180 SER A CA 1
ATOM 1438 C C . SER A 1 180 ? 9.821 22.901 -18.295 1.00 69.69 180 SER A C 1
ATOM 1440 O O . SER A 1 180 ? 11.026 23.031 -18.517 1.00 69.69 180 SER A O 1
ATOM 1442 N N . GLN A 1 181 ? 8.908 22.828 -19.252 1.00 65.69 181 GLN A N 1
ATOM 1443 C CA . GLN A 1 181 ? 9.178 23.131 -20.645 1.00 65.69 181 GLN A CA 1
ATOM 1444 C C . GLN A 1 181 ? 8.258 24.293 -21.015 1.00 65.69 181 GLN A C 1
ATOM 1446 O O . GLN A 1 181 ? 7.038 24.151 -20.984 1.00 65.69 181 GLN A O 1
ATOM 1451 N N . ARG A 1 182 ? 8.839 25.481 -21.227 1.00 58.62 182 ARG A N 1
ATOM 1452 C CA . ARG A 1 182 ? 8.070 26.699 -21.536 1.00 58.62 182 ARG A CA 1
ATOM 1453 C C . ARG A 1 182 ? 7.690 26.778 -23.014 1.00 58.62 182 ARG A C 1
ATOM 1455 O O . ARG A 1 182 ? 6.629 27.309 -23.310 1.00 58.62 182 ARG A O 1
ATOM 1462 N N . ASP A 1 183 ? 8.513 26.192 -23.884 1.00 61.31 183 ASP A N 1
ATOM 1463 C CA . ASP A 1 183 ? 8.292 26.042 -25.323 1.00 61.31 183 ASP A CA 1
ATOM 1464 C C . ASP A 1 183 ? 8.758 24.652 -25.784 1.00 61.31 183 ASP A C 1
ATOM 1466 O O . ASP A 1 183 ? 9.794 24.171 -25.323 1.00 61.31 183 ASP A O 1
ATOM 1470 N N . ASP A 1 184 ? 8.079 24.046 -26.768 1.00 61.62 184 ASP A N 1
ATOM 1471 C CA . ASP A 1 184 ? 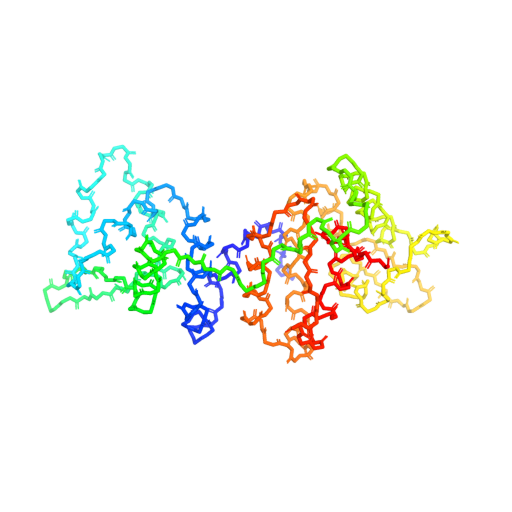8.454 22.743 -27.366 1.00 61.62 184 ASP A CA 1
ATOM 1472 C C . ASP A 1 184 ? 9.880 22.722 -27.962 1.00 61.62 184 ASP A C 1
ATOM 1474 O O . ASP A 1 184 ? 10.436 21.661 -28.244 1.00 61.62 184 ASP A O 1
ATOM 1478 N N . ARG A 1 185 ? 10.479 23.902 -28.175 1.00 60.22 185 ARG A N 1
ATOM 1479 C CA . ARG A 1 185 ? 11.842 24.084 -28.702 1.00 60.22 185 ARG A CA 1
ATOM 1480 C C . ARG A 1 185 ? 12.906 24.258 -27.617 1.00 60.22 185 ARG A C 1
ATOM 1482 O O . ARG A 1 185 ? 14.091 24.171 -27.932 1.00 60.22 185 ARG A O 1
ATOM 1489 N N . GLU A 1 186 ? 12.517 24.530 -26.372 1.00 63.72 186 GLU A N 1
ATOM 1490 C CA . GLU A 1 186 ? 13.455 24.622 -25.253 1.00 63.72 186 GLU A CA 1
ATOM 1491 C C . GLU A 1 186 ? 13.701 23.239 -24.648 1.00 63.72 186 GLU A C 1
ATOM 1493 O O . GLU A 1 186 ? 12.780 22.432 -24.505 1.00 63.72 186 GLU A O 1
ATOM 1498 N N . GLN A 1 187 ? 14.952 22.976 -24.258 1.00 64.31 187 GLN A N 1
ATOM 1499 C CA . GLN A 1 187 ? 15.268 21.786 -23.473 1.00 64.31 187 GLN A CA 1
ATOM 1500 C C . GLN A 1 187 ? 14.516 21.848 -22.135 1.00 64.31 187 GLN A C 1
ATOM 1502 O O . GLN A 1 187 ? 14.512 22.909 -21.497 1.00 64.31 187 GLN A O 1
ATOM 1507 N N . PRO A 1 188 ? 13.891 20.740 -21.696 1.00 68.56 188 PRO A N 1
ATOM 1508 C CA . PRO A 1 188 ? 13.189 20.700 -20.423 1.00 68.56 188 PRO A CA 1
ATOM 1509 C C . PRO A 1 188 ? 14.159 21.045 -19.289 1.00 68.56 188 PRO A C 1
ATOM 1511 O O . PRO A 1 188 ? 15.239 20.466 -19.177 1.00 68.56 188 PRO A O 1
ATOM 1514 N N . LYS A 1 189 ? 13.783 22.020 -18.457 1.00 74.62 189 LYS A N 1
ATOM 1515 C CA . LYS A 1 189 ? 14.577 22.458 -17.303 1.00 74.62 189 LYS A CA 1
ATOM 1516 C C . LYS A 1 189 ? 13.983 21.899 -16.028 1.00 74.62 189 LYS A C 1
ATOM 1518 O O . LYS A 1 189 ? 12.765 21.935 -15.836 1.00 74.62 189 LYS A O 1
ATOM 1523 N N . LEU A 1 190 ? 14.855 21.435 -15.140 1.00 79.50 190 LEU A N 1
ATOM 1524 C CA . LEU A 1 190 ? 14.454 20.922 -13.841 1.00 79.50 190 LEU A CA 1
ATOM 1525 C C . LEU A 1 1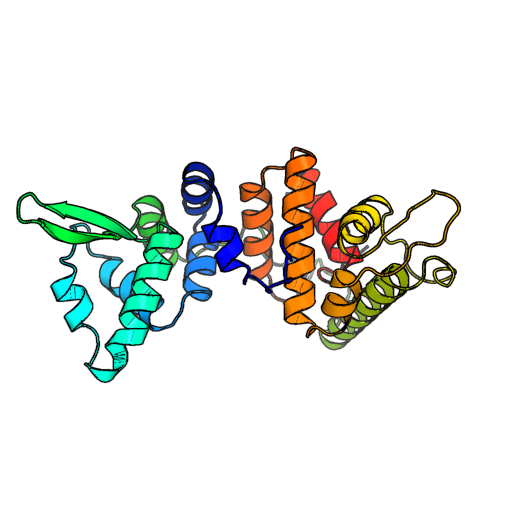90 ? 13.757 22.021 -13.022 1.00 79.50 190 LEU A C 1
ATOM 1527 O O . LEU A 1 190 ? 14.226 23.157 -12.939 1.00 79.50 190 LEU A O 1
ATOM 1531 N N . THR A 1 191 ? 12.613 21.678 -12.442 1.00 83.31 191 THR A N 1
ATOM 1532 C CA . THR A 1 191 ? 11.877 22.556 -11.521 1.00 83.31 191 THR A CA 1
ATOM 1533 C C . THR A 1 191 ? 12.482 22.495 -10.119 1.00 83.31 191 THR A C 1
ATOM 1535 O O . THR A 1 191 ? 13.289 21.617 -9.821 1.00 83.31 191 THR A O 1
ATOM 1538 N N . GLU A 1 192 ? 12.064 23.390 -9.221 1.00 81.44 192 GLU A N 1
ATOM 1539 C CA . GLU A 1 192 ? 12.417 23.304 -7.794 1.00 81.44 192 GLU A CA 1
ATOM 1540 C C . GLU A 1 192 ? 11.999 21.952 -7.183 1.00 81.44 192 GLU A C 1
ATOM 1542 O O . GLU A 1 192 ? 12.787 21.321 -6.480 1.00 81.44 192 GLU A O 1
ATOM 1547 N N . SER A 1 193 ? 10.803 21.459 -7.526 1.00 80.50 193 SER A N 1
ATOM 1548 C CA . SER A 1 193 ? 10.330 20.116 -7.166 1.00 80.50 193 SER A CA 1
ATOM 1549 C C . SER A 1 193 ? 11.219 19.015 -7.739 1.00 80.50 193 SER A C 1
ATOM 1551 O O . SER A 1 193 ? 11.519 18.051 -7.041 1.00 80.50 193 SER A O 1
ATOM 1553 N N . GLY A 1 194 ? 11.678 19.169 -8.982 1.00 84.31 194 GLY A N 1
ATOM 1554 C CA . GLY A 1 194 ? 12.632 18.256 -9.606 1.00 84.31 194 GLY A CA 1
ATOM 1555 C C . GLY A 1 194 ? 13.975 18.206 -8.876 1.00 84.31 194 GLY A C 1
ATOM 1556 O O . GLY A 1 194 ? 14.487 17.119 -8.623 1.00 84.31 194 GLY A O 1
ATOM 1557 N N . PHE A 1 195 ? 14.522 19.355 -8.462 1.00 82.50 195 PHE A N 1
ATOM 1558 C CA . PHE A 1 195 ? 15.748 19.390 -7.652 1.00 82.50 195 PHE A CA 1
ATOM 1559 C C . PHE A 1 195 ? 15.536 18.728 -6.292 1.00 82.50 195 PHE A C 1
ATOM 1561 O O . PHE A 1 195 ? 16.376 17.944 -5.858 1.00 82.50 195 PHE A O 1
ATOM 1568 N N . GLN A 1 196 ? 14.408 19.006 -5.633 1.00 85.62 196 GLN A N 1
ATOM 1569 C CA . GLN A 1 196 ? 14.077 18.368 -4.363 1.00 85.62 196 GLN A CA 1
ATOM 1570 C C . GLN A 1 196 ? 13.991 16.845 -4.522 1.00 85.62 196 GLN A C 1
ATOM 1572 O O . GLN A 1 196 ? 14.555 16.125 -3.706 1.00 85.62 196 GLN A O 1
ATOM 1577 N N . PHE A 1 197 ? 13.337 16.366 -5.581 1.00 87.06 197 PHE A N 1
ATOM 1578 C CA . PHE A 1 197 ? 13.201 14.946 -5.893 1.00 87.06 197 PHE A CA 1
ATOM 1579 C C . PHE A 1 197 ? 14.558 14.243 -6.050 1.00 87.06 197 PHE A C 1
ATOM 1581 O O . PHE A 1 197 ? 14.780 13.202 -5.435 1.00 87.06 197 PHE A O 1
ATOM 1588 N N . LEU A 1 198 ? 15.499 14.831 -6.795 1.00 86.00 198 LEU A N 1
ATOM 1589 C CA . LEU A 1 198 ? 16.840 14.253 -6.973 1.00 86.00 198 LEU A CA 1
ATOM 1590 C C . LEU A 1 198 ? 17.635 14.144 -5.663 1.00 86.00 198 LEU A C 1
ATOM 1592 O O . LEU A 1 198 ? 18.492 13.277 -5.542 1.00 86.00 198 LEU A O 1
ATOM 1596 N N . LEU A 1 199 ? 17.354 15.012 -4.689 1.00 87.31 199 LEU A N 1
ATOM 1597 C CA . LEU A 1 199 ? 18.025 15.035 -3.385 1.00 87.31 199 LEU A CA 1
ATOM 1598 C C . LEU A 1 199 ? 17.376 14.114 -2.339 1.00 87.31 199 LEU A C 1
ATOM 1600 O O . LEU A 1 199 ? 17.884 14.005 -1.223 1.00 87.31 199 LEU A O 1
ATOM 1604 N N . MET A 1 200 ? 16.242 13.490 -2.659 1.00 87.62 200 MET A N 1
ATOM 1605 C CA . MET A 1 200 ? 15.585 12.518 -1.784 1.00 87.62 200 MET A CA 1
ATOM 1606 C C . MET A 1 200 ? 16.337 11.181 -1.786 1.00 87.62 200 MET A C 1
ATOM 1608 O O . MET A 1 200 ? 17.064 10.861 -2.722 1.00 87.62 200 MET A O 1
ATOM 1612 N N . ASP A 1 201 ? 16.135 10.371 -0.747 1.00 89.50 201 ASP A N 1
ATOM 1613 C CA . ASP A 1 201 ? 16.592 8.983 -0.757 1.00 89.50 201 ASP A CA 1
ATOM 1614 C C . ASP A 1 201 ? 15.782 8.133 -1.754 1.00 89.50 201 ASP A C 1
ATOM 1616 O O . ASP A 1 201 ? 14.633 8.450 -2.080 1.00 89.50 201 ASP A O 1
ATOM 1620 N N . THR A 1 202 ? 16.361 7.017 -2.206 1.00 88.00 202 THR A N 1
ATOM 1621 C CA . THR A 1 202 ? 15.769 6.138 -3.227 1.00 88.00 202 THR A CA 1
ATOM 1622 C C . THR A 1 202 ? 14.366 5.652 -2.863 1.00 88.00 202 THR A C 1
ATOM 1624 O O . THR A 1 202 ? 13.495 5.592 -3.729 1.00 88.00 202 THR A O 1
ATOM 1627 N N . ASN A 1 203 ? 14.099 5.346 -1.586 1.00 85.12 203 ASN A N 1
ATOM 1628 C CA . ASN A 1 203 ? 12.770 4.881 -1.178 1.00 85.12 203 ASN A CA 1
ATOM 1629 C C . ASN A 1 203 ? 11.734 5.995 -1.331 1.00 85.12 203 ASN A C 1
ATOM 1631 O O . ASN A 1 203 ? 10.631 5.766 -1.829 1.00 85.12 203 ASN A O 1
ATOM 1635 N N . ALA A 1 204 ? 12.076 7.210 -0.909 1.00 85.00 204 ALA A N 1
ATOM 1636 C CA . ALA A 1 204 ? 11.185 8.352 -1.028 1.00 85.00 204 ALA A CA 1
ATOM 1637 C C . ALA A 1 204 ? 10.961 8.758 -2.498 1.00 85.00 204 ALA A C 1
ATOM 1639 O O . ALA A 1 204 ? 9.834 9.104 -2.866 1.00 85.00 204 ALA A O 1
ATOM 1640 N N . GLN A 1 205 ? 11.989 8.658 -3.348 1.00 87.31 205 GLN A N 1
ATOM 1641 C CA . GLN A 1 205 ? 11.867 8.847 -4.799 1.00 87.31 205 GLN A CA 1
ATOM 1642 C C . GLN A 1 205 ? 10.924 7.818 -5.429 1.00 87.31 205 GLN A C 1
ATOM 1644 O O . GLN A 1 205 ? 10.018 8.182 -6.182 1.00 87.31 205 GLN A O 1
ATOM 1649 N N . LEU A 1 206 ? 11.092 6.540 -5.082 1.00 86.88 206 LEU A N 1
ATOM 1650 C CA . LEU A 1 206 ? 10.252 5.459 -5.583 1.00 86.88 206 LEU A CA 1
ATOM 1651 C C . LEU A 1 206 ? 8.782 5.681 -5.220 1.00 86.88 206 LEU A C 1
ATOM 1653 O O . LEU A 1 206 ? 7.909 5.583 -6.081 1.00 86.88 206 LEU A O 1
ATOM 1657 N N . TRP A 1 207 ? 8.495 6.057 -3.972 1.00 84.94 207 TRP A N 1
ATOM 1658 C CA . TRP A 1 207 ? 7.120 6.334 -3.557 1.00 84.94 207 TRP A CA 1
ATOM 1659 C C . TRP A 1 207 ? 6.504 7.536 -4.259 1.00 84.94 207 TRP A C 1
ATOM 1661 O O . TRP A 1 207 ? 5.317 7.502 -4.589 1.00 84.94 207 TRP A O 1
ATOM 1671 N N . TYR A 1 208 ? 7.293 8.580 -4.511 1.00 85.19 208 TYR A N 1
ATOM 1672 C CA . TYR A 1 208 ? 6.839 9.711 -5.310 1.00 85.19 208 TYR A CA 1
ATOM 1673 C C . TYR A 1 208 ? 6.435 9.253 -6.719 1.00 85.19 208 TYR A C 1
ATOM 1675 O O . TYR A 1 208 ? 5.320 9.528 -7.156 1.00 85.19 208 TYR A O 1
ATOM 1683 N N . ILE A 1 209 ? 7.292 8.474 -7.382 1.00 86.06 209 ILE A N 1
ATOM 1684 C CA . ILE A 1 209 ? 7.046 7.939 -8.727 1.00 86.06 209 ILE A CA 1
ATOM 1685 C C . ILE A 1 209 ? 5.809 7.043 -8.766 1.00 86.06 209 ILE A C 1
ATOM 1687 O O . ILE A 1 209 ? 4.941 7.240 -9.612 1.00 86.06 209 ILE A O 1
ATOM 1691 N N . ILE A 1 210 ? 5.670 6.103 -7.830 1.00 86.88 210 ILE A N 1
ATOM 1692 C CA . ILE A 1 210 ? 4.501 5.215 -7.773 1.00 86.88 210 ILE A CA 1
ATOM 1693 C C . ILE A 1 210 ? 3.207 6.016 -7.583 1.00 86.88 210 ILE A C 1
ATOM 1695 O O . ILE A 1 210 ? 2.197 5.722 -8.221 1.00 86.88 210 ILE A O 1
ATOM 1699 N N . ARG A 1 211 ? 3.228 7.063 -6.752 1.00 85.50 211 ARG A N 1
ATOM 1700 C CA . ARG A 1 211 ? 2.061 7.923 -6.529 1.00 85.50 211 ARG A CA 1
ATOM 1701 C C . ARG A 1 211 ? 1.666 8.711 -7.779 1.00 85.50 211 ARG A C 1
ATOM 1703 O O . ARG A 1 211 ? 0.480 8.761 -8.113 1.00 85.50 211 ARG A O 1
ATOM 1710 N N . GLU A 1 212 ? 2.631 9.331 -8.452 1.00 84.94 212 GLU A N 1
ATOM 1711 C CA . GLU A 1 212 ? 2.373 10.065 -9.698 1.00 84.94 212 GLU A CA 1
ATOM 1712 C C . GLU A 1 212 ? 1.895 9.114 -10.803 1.00 84.94 212 GLU A C 1
ATOM 1714 O O . GLU A 1 212 ? 0.948 9.427 -11.522 1.00 84.94 212 GLU A O 1
ATOM 1719 N N . TYR A 1 213 ? 2.463 7.906 -10.871 1.00 87.44 213 TYR A N 1
ATOM 1720 C CA . TYR A 1 213 ? 2.023 6.863 -11.793 1.00 87.44 213 TYR A CA 1
ATOM 1721 C C . TYR A 1 213 ? 0.558 6.469 -11.567 1.00 87.44 213 TYR A C 1
ATOM 1723 O O . TYR A 1 213 ? -0.217 6.456 -12.519 1.00 87.44 213 TYR A O 1
ATOM 1731 N N . ILE A 1 214 ? 0.152 6.214 -10.317 1.00 87.31 214 ILE A N 1
ATOM 1732 C CA . ILE A 1 214 ? -1.241 5.872 -9.984 1.00 87.31 214 ILE A CA 1
ATOM 1733 C C . ILE A 1 214 ? -2.193 7.012 -10.347 1.00 87.31 214 ILE A C 1
ATOM 1735 O O . ILE A 1 214 ? -3.241 6.767 -10.940 1.00 87.31 214 ILE A O 1
ATOM 1739 N N . THR A 1 215 ? -1.815 8.252 -10.030 1.00 85.31 215 THR A N 1
ATOM 1740 C CA . THR A 1 215 ? -2.635 9.437 -10.326 1.00 85.31 215 THR A CA 1
ATOM 1741 C C . THR A 1 215 ? -2.836 9.598 -11.835 1.00 85.31 215 THR A C 1
ATOM 1743 O O . THR A 1 215 ? -3.959 9.768 -12.300 1.00 85.31 215 THR A O 1
ATOM 1746 N N . ASN A 1 216 ? -1.767 9.463 -12.621 1.00 86.44 216 ASN A N 1
ATOM 1747 C CA . ASN A 1 216 ? -1.842 9.558 -14.076 1.00 86.44 216 ASN A CA 1
ATOM 1748 C C . ASN A 1 216 ? -2.584 8.371 -14.715 1.00 86.44 216 ASN A C 1
ATOM 1750 O O . ASN A 1 216 ? -3.295 8.548 -15.702 1.00 86.44 216 ASN A O 1
ATOM 1754 N N . ALA A 1 217 ? -2.434 7.158 -14.178 1.00 87.00 217 ALA A N 1
ATOM 1755 C CA . ALA A 1 217 ? -3.190 5.998 -14.645 1.00 87.00 217 ALA A CA 1
ATOM 1756 C C . ALA A 1 217 ? -4.702 6.192 -14.428 1.00 87.00 217 ALA A C 1
ATOM 1758 O O . ALA A 1 217 ? -5.490 5.848 -15.309 1.00 87.00 217 ALA A O 1
ATOM 1759 N N . GLU A 1 218 ? -5.095 6.809 -13.308 1.00 87.12 218 GLU A N 1
ATOM 1760 C CA . GLU A 1 218 ? -6.488 7.166 -13.019 1.00 87.12 218 GLU A CA 1
ATOM 1761 C C . GLU A 1 218 ? -7.039 8.214 -13.995 1.00 87.12 218 GLU A C 1
ATOM 1763 O O . GLU A 1 218 ? -8.142 8.041 -14.514 1.00 87.12 218 GLU A O 1
ATOM 1768 N N . GLU A 1 219 ? -6.256 9.237 -14.351 1.00 85.38 219 GLU A N 1
ATOM 1769 C CA . GLU A 1 219 ? -6.614 10.177 -15.430 1.00 85.38 219 GLU A CA 1
ATOM 1770 C C . GLU A 1 219 ? -6.758 9.480 -16.795 1.00 85.38 219 GLU A C 1
ATOM 1772 O O . GLU A 1 219 ? -7.584 9.873 -17.620 1.00 85.38 219 GLU A O 1
ATOM 1777 N N . GLY A 1 220 ? -5.977 8.421 -17.024 1.00 81.69 220 GLY A N 1
ATOM 1778 C CA . GLY A 1 220 ? -6.053 7.553 -18.199 1.00 81.69 220 GLY A CA 1
ATOM 1779 C C . GLY A 1 220 ? -7.208 6.543 -18.186 1.00 81.69 220 GLY A C 1
ATOM 1780 O O . GLY A 1 220 ? -7.342 5.783 -19.145 1.00 81.69 220 GLY A O 1
ATOM 1781 N N . GLY A 1 221 ? -8.037 6.521 -17.134 1.00 84.31 221 GLY A N 1
ATOM 1782 C CA . GLY A 1 221 ? -9.212 5.652 -17.011 1.00 84.31 221 GLY A CA 1
ATOM 1783 C C . GLY A 1 221 ? -8.966 4.293 -16.346 1.00 84.31 221 GLY A C 1
ATOM 1784 O O . GLY A 1 221 ? -9.866 3.454 -16.349 1.00 84.31 221 GLY A O 1
ATOM 1785 N N . VAL A 1 222 ? -7.781 4.052 -15.776 1.00 87.56 222 VAL A N 1
ATOM 1786 C CA . VAL A 1 222 ? -7.502 2.852 -14.970 1.00 87.56 222 VAL A CA 1
ATOM 1787 C C . VAL A 1 222 ? -8.013 3.070 -13.548 1.00 87.56 222 VAL A C 1
ATOM 1789 O O . VAL A 1 222 ? -7.722 4.093 -12.933 1.00 87.56 222 VAL A O 1
ATOM 1792 N N . ASP A 1 223 ? -8.749 2.113 -12.982 1.00 88.94 223 ASP A N 1
ATOM 1793 C CA . ASP A 1 223 ? -9.184 2.247 -11.594 1.00 88.94 223 ASP A CA 1
ATOM 1794 C C . ASP A 1 223 ? -7.984 2.168 -10.631 1.00 88.94 223 ASP A C 1
ATOM 1796 O O . ASP A 1 223 ? -7.234 1.188 -10.597 1.00 88.94 223 ASP A O 1
ATOM 1800 N N . SER A 1 224 ? -7.789 3.224 -9.837 1.00 87.88 224 SER A N 1
ATOM 1801 C CA . SER A 1 224 ? -6.676 3.301 -8.888 1.00 87.88 224 SER A CA 1
ATOM 1802 C C . SER A 1 224 ? -6.730 2.248 -7.778 1.00 87.88 224 SER A C 1
ATOM 1804 O O . SER A 1 224 ? -5.670 1.857 -7.292 1.00 87.88 224 SER A O 1
ATOM 1806 N N . ALA A 1 225 ? -7.908 1.739 -7.395 1.00 86.81 225 ALA A N 1
ATOM 1807 C CA . ALA A 1 225 ? -8.010 0.631 -6.448 1.00 86.81 225 ALA A CA 1
ATOM 1808 C C . ALA A 1 225 ? -7.477 -0.667 -7.067 1.00 86.81 225 ALA A C 1
ATOM 1810 O O . ALA A 1 225 ? -6.685 -1.350 -6.424 1.00 86.81 225 ALA A O 1
ATOM 1811 N N . ASP A 1 226 ? -7.818 -0.963 -8.323 1.00 86.94 226 ASP A N 1
ATOM 1812 C CA . ASP A 1 226 ? -7.314 -2.152 -9.025 1.00 86.94 226 ASP A CA 1
ATOM 1813 C C . ASP A 1 226 ? -5.792 -2.098 -9.224 1.00 86.94 226 ASP A C 1
ATOM 1815 O O . ASP A 1 226 ? -5.089 -3.093 -9.030 1.00 86.94 226 ASP A O 1
ATOM 1819 N N . LEU A 1 227 ? -5.254 -0.921 -9.556 1.00 89.69 227 LEU A N 1
ATOM 1820 C CA . LEU A 1 227 ? -3.809 -0.722 -9.675 1.00 89.69 227 LEU A CA 1
ATOM 1821 C C . LEU A 1 227 ? -3.097 -0.889 -8.323 1.00 89.69 227 LEU A C 1
ATOM 1823 O O . LEU A 1 227 ? -2.086 -1.584 -8.236 1.00 89.69 227 LEU A O 1
ATOM 1827 N N . ILE A 1 228 ? -3.625 -0.285 -7.256 1.00 89.25 228 ILE A N 1
ATOM 1828 C CA . ILE A 1 228 ? -3.075 -0.417 -5.899 1.00 89.25 228 ILE A CA 1
ATOM 1829 C C . ILE A 1 228 ? -3.142 -1.868 -5.422 1.00 89.25 228 ILE A C 1
ATOM 1831 O O . ILE A 1 228 ? -2.173 -2.363 -4.849 1.00 89.25 228 ILE A O 1
ATOM 1835 N N . ALA A 1 229 ? -4.254 -2.555 -5.683 1.00 87.31 229 ALA A N 1
ATOM 1836 C CA . ALA A 1 229 ? -4.420 -3.971 -5.399 1.00 87.31 229 ALA A CA 1
ATOM 1837 C C . ALA A 1 229 ? -3.324 -4.799 -6.066 1.00 87.31 229 ALA A C 1
ATOM 1839 O O . ALA A 1 229 ? -2.672 -5.601 -5.401 1.00 87.31 229 ALA A O 1
ATOM 1840 N N . PHE A 1 230 ? -3.073 -4.547 -7.351 1.00 88.94 230 PHE A N 1
ATOM 1841 C CA . PHE A 1 230 ? -2.042 -5.247 -8.103 1.00 88.94 230 PHE A CA 1
ATOM 1842 C C . PHE A 1 230 ? -0.628 -4.960 -7.574 1.00 88.94 230 PHE A C 1
ATOM 1844 O O . PHE A 1 230 ? 0.155 -5.887 -7.389 1.00 88.94 230 PHE A O 1
ATOM 1851 N N . LEU A 1 231 ? -0.299 -3.705 -7.249 1.00 89.38 231 LEU A N 1
ATOM 1852 C CA . LEU A 1 231 ? 1.000 -3.353 -6.655 1.00 89.38 231 LEU A CA 1
ATOM 1853 C C . LEU A 1 231 ? 1.216 -4.017 -5.286 1.00 89.38 231 LEU A C 1
ATOM 1855 O O . LEU A 1 231 ? 2.310 -4.500 -4.992 1.00 89.38 231 LEU A O 1
ATOM 1859 N N . LEU A 1 232 ? 0.176 -4.065 -4.451 1.00 86.31 232 LEU A N 1
ATOM 1860 C CA . LEU A 1 232 ? 0.230 -4.753 -3.161 1.00 86.31 232 LEU A CA 1
ATOM 1861 C C . LEU A 1 232 ? 0.378 -6.263 -3.328 1.00 86.31 232 LEU A C 1
ATOM 1863 O O . LEU A 1 232 ? 1.121 -6.890 -2.580 1.00 86.31 232 LEU A O 1
ATOM 1867 N N . GLU A 1 233 ? -0.281 -6.848 -4.318 1.00 86.06 233 GLU A N 1
ATOM 1868 C CA . GLU A 1 233 ? -0.142 -8.263 -4.648 1.00 86.06 233 GLU A CA 1
ATOM 1869 C C . GLU A 1 233 ? 1.292 -8.616 -5.078 1.00 86.06 233 GLU A C 1
ATOM 1871 O O . GLU A 1 233 ? 1.858 -9.606 -4.605 1.00 86.06 233 GLU A O 1
ATOM 1876 N N . LEU A 1 234 ? 1.928 -7.769 -5.896 1.00 87.75 234 LEU A N 1
ATOM 1877 C CA . LEU A 1 234 ? 3.336 -7.928 -6.276 1.00 87.75 234 LEU A CA 1
ATOM 1878 C C . LEU A 1 234 ? 4.272 -7.907 -5.060 1.00 87.75 234 LEU A C 1
ATOM 1880 O O . LEU A 1 234 ? 5.278 -8.607 -5.063 1.00 87.75 234 LEU A O 1
ATOM 1884 N N . SER A 1 235 ? 3.925 -7.187 -3.987 1.00 85.81 235 SER A N 1
ATOM 1885 C CA . SER A 1 235 ? 4.749 -7.137 -2.766 1.00 85.81 235 SER A CA 1
ATOM 1886 C C . SER A 1 235 ? 4.854 -8.471 -2.011 1.00 85.81 235 SER A C 1
ATOM 1888 O O . SER A 1 235 ? 5.731 -8.626 -1.161 1.00 85.81 235 SER A O 1
ATOM 1890 N N . PHE A 1 236 ? 3.985 -9.436 -2.321 1.00 84.75 236 PHE A N 1
ATOM 1891 C CA . PHE A 1 236 ? 4.042 -10.791 -1.771 1.00 84.75 236 PHE A CA 1
ATOM 1892 C C . PHE A 1 236 ? 4.836 -11.774 -2.631 1.00 84.75 236 PHE A C 1
ATOM 1894 O O . PHE A 1 236 ? 5.073 -12.905 -2.204 1.00 84.75 236 PHE A O 1
ATOM 1901 N N . HIS A 1 237 ? 5.238 -11.369 -3.835 1.00 86.94 237 HIS A N 1
ATOM 1902 C CA . HIS A 1 237 ? 6.072 -12.198 -4.686 1.00 86.94 237 HIS A CA 1
ATOM 1903 C C . HIS A 1 237 ? 7.504 -12.222 -4.138 1.00 86.94 237 HIS A C 1
ATOM 1905 O O . HIS A 1 237 ? 8.056 -11.212 -3.703 1.00 86.94 237 HIS A O 1
ATOM 1911 N N . VAL A 1 238 ? 8.111 -13.403 -4.152 1.00 86.88 238 VAL A N 1
ATOM 1912 C CA . VAL A 1 238 ? 9.494 -13.625 -3.724 1.00 86.88 238 VAL A CA 1
ATOM 1913 C C . VAL A 1 238 ? 10.451 -13.270 -4.862 1.00 86.88 238 VAL A C 1
ATOM 1915 O O . VAL A 1 238 ? 10.297 -13.768 -5.979 1.00 86.88 238 VAL A O 1
ATOM 1918 N N . ALA A 1 239 ? 11.444 -12.425 -4.576 1.00 87.31 239 ALA A N 1
ATOM 1919 C CA . ALA A 1 239 ? 12.508 -12.092 -5.520 1.00 87.31 239 ALA A CA 1
ATOM 1920 C C . ALA A 1 239 ? 13.353 -13.331 -5.864 1.00 87.31 239 ALA A C 1
ATOM 1922 O O . ALA A 1 239 ? 13.665 -14.136 -4.989 1.00 87.31 239 ALA A O 1
ATOM 1923 N N . GLY A 1 240 ? 13.734 -13.474 -7.136 1.00 85.75 240 GLY A N 1
ATOM 1924 C CA . GLY A 1 240 ? 14.473 -14.638 -7.644 1.00 85.75 240 GLY A CA 1
ATOM 1925 C C . GLY A 1 240 ? 13.589 -15.756 -8.204 1.00 85.75 240 GLY A C 1
ATOM 1926 O O . GLY A 1 240 ? 14.076 -16.577 -8.974 1.00 85.75 240 GLY A O 1
ATOM 1927 N N . GLU A 1 241 ? 12.292 -15.754 -7.897 1.00 87.81 241 GLU A N 1
ATOM 1928 C CA . GLU A 1 241 ? 11.321 -16.688 -8.470 1.00 87.81 241 GLU A CA 1
ATOM 1929 C C . GLU A 1 241 ? 10.692 -16.127 -9.753 1.00 87.81 241 GLU A C 1
ATOM 1931 O O . GLU A 1 241 ? 10.539 -14.912 -9.911 1.00 87.81 241 GLU A O 1
ATOM 1936 N N . ALA A 1 242 ? 10.280 -17.008 -10.668 1.00 87.81 242 ALA A N 1
ATOM 1937 C CA . ALA A 1 242 ? 9.564 -16.604 -11.877 1.00 87.81 242 ALA A CA 1
ATOM 1938 C C . ALA A 1 242 ? 8.066 -16.887 -11.768 1.00 87.81 242 ALA A C 1
ATOM 1940 O O . ALA A 1 242 ? 7.646 -17.935 -11.285 1.00 87.81 242 ALA A O 1
ATOM 1941 N N . TYR A 1 243 ? 7.257 -15.966 -12.289 1.00 88.31 243 TYR A N 1
ATOM 1942 C CA . TYR A 1 243 ? 5.800 -16.014 -12.198 1.00 88.31 243 TYR A CA 1
ATOM 1943 C C . TYR A 1 243 ? 5.171 -15.925 -13.583 1.00 88.31 243 TYR A C 1
ATOM 1945 O O . TYR A 1 243 ? 5.650 -15.214 -14.467 1.00 88.31 243 TYR A O 1
ATOM 1953 N N . ASN A 1 244 ? 4.081 -16.662 -13.777 1.00 85.12 244 ASN A N 1
ATOM 1954 C CA . ASN A 1 244 ? 3.404 -16.726 -15.063 1.00 85.12 244 ASN A CA 1
ATOM 1955 C C . ASN A 1 244 ? 2.542 -15.472 -15.305 1.00 85.12 244 ASN A C 1
ATOM 1957 O O . ASN A 1 244 ? 1.714 -15.108 -14.473 1.00 85.12 244 ASN A O 1
ATOM 1961 N N . THR A 1 245 ? 2.685 -14.843 -16.472 1.00 85.19 245 THR A N 1
ATOM 1962 C CA . THR A 1 245 ? 1.951 -13.623 -16.855 1.00 85.19 245 THR A CA 1
ATOM 1963 C C . THR A 1 245 ? 0.672 -13.886 -17.663 1.00 85.19 245 THR A C 1
ATOM 1965 O O . THR A 1 245 ? -0.060 -12.953 -17.988 1.00 85.19 245 THR A O 1
ATOM 1968 N N . ASN A 1 246 ? 0.345 -15.143 -17.973 1.00 83.50 246 ASN A N 1
ATOM 1969 C CA . ASN A 1 246 ? -0.770 -15.522 -18.850 1.00 83.50 246 ASN A CA 1
ATOM 1970 C C . ASN A 1 246 ? -2.144 -15.175 -18.272 1.00 83.50 246 ASN A C 1
ATOM 1972 O O . ASN A 1 246 ? -3.074 -14.925 -19.035 1.00 83.50 246 ASN A O 1
ATOM 1976 N N . THR A 1 247 ? -2.274 -15.144 -16.946 1.00 82.94 247 THR A N 1
ATOM 1977 C CA . THR A 1 247 ? -3.525 -14.798 -16.253 1.00 82.94 247 THR A CA 1
ATOM 1978 C C . THR A 1 247 ? -3.686 -13.296 -16.026 1.00 82.94 247 THR A C 1
ATOM 1980 O O . THR A 1 247 ? -4.686 -12.874 -15.450 1.00 82.94 247 THR A O 1
ATOM 1983 N N . LEU A 1 248 ? -2.710 -12.482 -16.445 1.00 87.38 248 LEU A N 1
ATOM 1984 C CA . LEU A 1 248 ? -2.778 -11.032 -16.317 1.00 87.38 248 LEU A CA 1
ATOM 1985 C C . LEU A 1 248 ? -3.649 -10.433 -17.414 1.00 87.38 248 LEU A C 1
ATOM 1987 O O . LEU A 1 248 ? -3.533 -10.803 -18.592 1.00 87.38 248 LEU A O 1
ATOM 1991 N N . THR A 1 249 ? -4.465 -9.459 -17.018 1.00 89.75 249 THR A N 1
ATOM 1992 C CA . THR A 1 249 ? -5.210 -8.608 -17.948 1.00 89.75 249 THR A CA 1
ATOM 1993 C C . THR A 1 249 ? -4.251 -7.749 -18.772 1.00 89.75 249 THR A C 1
ATOM 1995 O O . THR A 1 249 ? -3.100 -7.531 -18.386 1.00 89.75 249 THR A O 1
ATOM 1998 N N . ASP A 1 250 ? -4.714 -7.215 -19.901 1.00 89.06 250 ASP A N 1
ATOM 1999 C CA . ASP A 1 250 ? -3.883 -6.343 -20.743 1.00 89.06 250 ASP A CA 1
ATOM 2000 C C . ASP A 1 250 ? -3.398 -5.099 -19.983 1.00 89.06 250 ASP A C 1
ATOM 2002 O O . ASP A 1 250 ? -2.253 -4.673 -20.140 1.00 89.06 250 ASP A O 1
ATOM 2006 N N . VAL A 1 251 ? -4.237 -4.568 -19.087 1.00 88.50 251 VAL A N 1
ATOM 2007 C CA . VAL A 1 251 ? -3.887 -3.454 -18.195 1.00 88.50 251 VAL A CA 1
ATOM 2008 C C . VAL A 1 251 ? -2.753 -3.857 -17.249 1.00 88.50 251 VAL A C 1
ATOM 2010 O O . VAL A 1 251 ? -1.742 -3.165 -17.186 1.00 88.50 251 VAL A O 1
ATOM 2013 N N . GLN A 1 252 ? -2.858 -5.010 -16.581 1.00 90.31 252 GLN A N 1
ATOM 2014 C CA . GLN A 1 252 ? -1.811 -5.517 -15.683 1.00 90.31 252 GLN A CA 1
ATOM 2015 C C . GLN A 1 252 ? -0.492 -5.796 -16.413 1.00 90.31 252 GLN A C 1
ATOM 2017 O O . GLN A 1 252 ? 0.578 -5.506 -15.881 1.00 90.31 252 GLN A O 1
ATOM 2022 N N . ARG A 1 253 ? -0.537 -6.310 -17.648 1.00 91.06 253 ARG A N 1
ATOM 2023 C CA . ARG A 1 253 ? 0.674 -6.513 -18.464 1.00 91.06 253 ARG A CA 1
ATOM 2024 C C . ARG A 1 253 ? 1.337 -5.196 -18.844 1.00 91.06 253 ARG A C 1
ATOM 2026 O O . ARG A 1 253 ? 2.562 -5.120 -18.846 1.00 91.06 253 ARG A O 1
ATOM 2033 N N . ASN A 1 254 ? 0.552 -4.168 -19.158 1.00 88.62 254 ASN A N 1
ATOM 2034 C CA . ASN A 1 254 ? 1.089 -2.837 -19.426 1.00 88.62 254 ASN A CA 1
ATOM 2035 C C . ASN A 1 254 ? 1.725 -2.230 -18.170 1.00 88.62 254 ASN A C 1
ATOM 2037 O O . ASN A 1 254 ? 2.842 -1.728 -18.263 1.00 88.62 254 ASN A O 1
ATOM 2041 N N . ILE A 1 255 ? 1.089 -2.390 -17.003 1.00 89.12 255 ILE A N 1
ATOM 2042 C CA . ILE A 1 255 ? 1.663 -1.987 -15.712 1.00 89.12 255 ILE A CA 1
ATOM 2043 C C . ILE A 1 255 ? 2.980 -2.726 -15.447 1.00 89.12 255 ILE A C 1
ATOM 2045 O O . ILE A 1 255 ? 3.964 -2.096 -15.086 1.00 89.12 255 ILE A O 1
ATOM 2049 N N . LEU A 1 256 ? 3.061 -4.042 -15.674 1.00 91.25 256 LEU A N 1
ATOM 2050 C CA . LEU A 1 256 ? 4.322 -4.775 -15.489 1.00 91.25 256 LEU A CA 1
ATOM 2051 C C . LEU A 1 256 ? 5.446 -4.273 -16.392 1.00 91.25 256 LEU A C 1
ATOM 2053 O O . LEU A 1 256 ? 6.590 -4.212 -15.952 1.00 91.25 256 LEU A O 1
ATOM 2057 N N . ARG A 1 257 ? 5.128 -3.898 -17.634 1.00 89.25 257 ARG A N 1
ATOM 2058 C CA . ARG A 1 257 ? 6.102 -3.255 -18.521 1.00 89.25 257 ARG A CA 1
ATOM 2059 C C . ARG A 1 257 ? 6.532 -1.896 -17.962 1.00 89.25 257 ARG A C 1
ATOM 2061 O O . ARG A 1 257 ? 7.705 -1.551 -18.042 1.00 89.25 257 ARG A O 1
ATOM 2068 N N . ASP A 1 258 ? 5.605 -1.123 -17.384 1.00 88.44 258 ASP A N 1
ATOM 2069 C CA . ASP A 1 258 ? 5.910 0.187 -16.779 1.00 88.44 258 ASP A CA 1
ATOM 2070 C C . ASP A 1 258 ? 6.852 0.018 -15.587 1.00 88.44 258 ASP A C 1
ATOM 2072 O O . ASP A 1 258 ? 7.847 0.727 -15.469 1.00 88.44 258 ASP A O 1
ATOM 2076 N N . LEU A 1 259 ? 6.580 -0.978 -14.746 1.00 89.94 259 LEU A N 1
ATOM 2077 C CA . LEU A 1 259 ? 7.415 -1.324 -13.603 1.00 89.94 259 LEU A CA 1
ATOM 2078 C C . LEU A 1 259 ? 8.773 -1.900 -14.027 1.00 89.94 259 LEU A C 1
ATOM 2080 O O . LEU A 1 259 ? 9.759 -1.664 -13.332 1.00 89.94 259 LEU A O 1
ATOM 2084 N N . SER A 1 260 ? 8.859 -2.609 -15.159 1.00 90.06 260 SER A N 1
ATOM 2085 C CA . SER A 1 260 ? 10.147 -3.084 -15.676 1.00 90.06 260 SER A CA 1
ATOM 2086 C C . SER A 1 260 ? 11.026 -1.967 -16.213 1.00 90.06 260 SER A C 1
ATOM 2088 O O . SER A 1 260 ? 12.232 -1.996 -15.993 1.00 90.06 260 SER A O 1
ATOM 2090 N N . ASP A 1 261 ? 10.428 -0.946 -16.832 1.00 86.62 261 ASP A N 1
ATOM 2091 C CA . ASP A 1 261 ? 11.158 0.247 -17.281 1.00 86.62 261 ASP A CA 1
ATOM 2092 C C . ASP A 1 261 ? 11.751 1.034 -16.089 1.00 86.62 261 ASP A C 1
ATOM 2094 O O . ASP A 1 261 ? 12.720 1.770 -16.253 1.00 86.62 261 ASP A O 1
ATOM 2098 N N . LEU A 1 262 ? 11.183 0.868 -14.886 1.00 87.00 262 LEU A N 1
ATOM 2099 C CA . LEU A 1 262 ? 11.685 1.431 -13.626 1.00 87.00 262 LEU A CA 1
ATOM 2100 C C . LEU A 1 262 ? 12.663 0.503 -12.882 1.00 87.00 262 LEU A C 1
ATOM 2102 O O . LEU A 1 262 ? 13.158 0.877 -11.821 1.00 87.00 262 LEU A O 1
ATOM 2106 N N . GLY A 1 263 ? 12.910 -0.713 -13.380 1.00 89.44 263 GLY A N 1
ATOM 2107 C CA . GLY A 1 263 ? 13.749 -1.709 -12.704 1.00 89.44 263 GLY A CA 1
ATOM 2108 C C . GLY A 1 263 ? 13.086 -2.434 -11.529 1.00 89.44 263 GLY A C 1
ATOM 2109 O O . GLY A 1 263 ? 13.763 -3.152 -10.801 1.00 89.44 263 GLY A O 1
ATOM 2110 N N . LEU A 1 264 ? 11.772 -2.282 -11.333 1.00 90.25 264 LEU A N 1
ATOM 2111 C CA . LEU A 1 264 ? 11.043 -2.887 -10.208 1.00 90.25 264 LEU A CA 1
ATOM 2112 C C . LEU A 1 264 ? 10.641 -4.340 -10.469 1.00 90.25 264 LEU A C 1
ATOM 2114 O O . LEU A 1 264 ? 10.409 -5.101 -9.532 1.00 90.25 264 LEU A O 1
ATOM 2118 N N . VAL A 1 265 ? 10.535 -4.723 -11.742 1.00 91.50 265 VAL A N 1
ATOM 2119 C CA . VAL A 1 265 ? 10.230 -6.089 -12.175 1.00 91.50 265 VAL A CA 1
ATOM 2120 C C . VAL A 1 265 ? 11.120 -6.437 -13.360 1.00 91.50 265 VAL A C 1
ATOM 2122 O O . VAL A 1 265 ? 11.235 -5.659 -14.299 1.00 91.50 265 VAL A O 1
ATOM 2125 N N . LYS A 1 266 ? 11.712 -7.631 -13.371 1.00 90.06 266 LYS A N 1
ATOM 2126 C CA . LYS A 1 266 ? 12.449 -8.131 -14.535 1.00 90.06 266 LYS A CA 1
ATOM 2127 C C . LYS A 1 266 ? 11.550 -9.033 -15.373 1.00 90.06 266 LYS A C 1
ATOM 2129 O O . LYS A 1 266 ? 11.109 -10.080 -14.905 1.00 90.06 266 LYS A O 1
ATOM 2134 N N . LEU A 1 267 ? 11.293 -8.642 -16.619 1.00 88.25 267 LEU A N 1
ATOM 2135 C CA . LEU A 1 267 ? 10.584 -9.489 -17.577 1.00 88.25 267 LEU A CA 1
ATOM 2136 C C . LEU A 1 267 ? 11.577 -10.446 -18.240 1.00 88.25 267 LEU A C 1
ATOM 2138 O O . LEU A 1 267 ? 12.514 -10.011 -18.909 1.00 88.25 267 LEU A O 1
ATOM 2142 N N . GLN A 1 268 ? 11.373 -11.747 -18.046 1.00 78.50 268 GLN A N 1
ATOM 2143 C CA . GLN A 1 268 ? 12.150 -12.780 -18.724 1.00 78.50 268 GLN A CA 1
ATOM 2144 C C . GLN A 1 268 ? 11.545 -13.027 -20.115 1.00 78.50 268 GLN A C 1
ATOM 2146 O O . GLN A 1 268 ? 10.350 -13.309 -20.219 1.00 78.50 268 GLN A O 1
ATOM 2151 N N . GLN A 1 269 ? 12.360 -12.847 -21.160 1.00 60.91 269 GLN A N 1
ATOM 2152 C CA . GLN A 1 269 ? 12.009 -13.142 -22.556 1.00 60.91 269 GLN A CA 1
ATOM 2153 C C . GLN A 1 269 ? 12.287 -14.603 -22.899 1.00 60.91 269 GLN A C 1
ATOM 2155 O O . GLN A 1 269 ? 13.293 -15.141 -22.378 1.00 60.91 269 GLN A O 1
#

InterPro domains:
  IPR004598 Transcription factor TFIIH subunit p52/Tfb2 [PF03849] (14-267)
  IPR004598 Transcription factor TFIIH subunit p52/Tfb2 [PTHR13152] (9-266)

Nearest PDB structures (foldseek):
  8eby-assembly1_D  TM=8.873E-01  e=1.013E-17  Homo sapiens
  8ebt-assembly1_D  TM=8.856E-01  e=1.301E-17  Homo sapiens
  8ebw-assembly1_D  TM=8.794E-01  e=2.774E-16  Homo sapiens
  7lbm-assembly1_Z  TM=8.806E-01  e=8.878E-14  Homo sapiens
  7zs9-assembly1_2  TM=8.373E-01  e=1.704E-13  Saccharomyces cerevisiae

Secondary structure (DSSP, 8-state):
----------HHHHHHTS-HHHHHHHTTSHHHHHHHHHHS-HHHHHHHHHHTT--S-EEHHHHHTTS-GGGHHHHHHHHHHHHHTTSEEEEE-TT--EEEEE-HHHHHHHHHHHHH----SSPBPPTTT--SPPPHHHHHHHHHHHHHHHHHHHH-TTT-SSS----HHHHHHHHHHHEE-SSTTSPPEEPHHHHHHHTS-HHHHHHHHHHHHHHHHHHTT--HHHHHHHHHHHTTSPTT--B--TTS-HHHHHHHHHHHHTTSSPPP-

Mean predicted aligned error: 8.3 Å

Organism: NCBI:txid186058

pLDDT: mean 83.18, std 13.28, range [32.84, 96.69]

Sequence (269 aa):
MPQVRIVAKNFMDMVASLPAVKLDNLYDNPFICEAILRSLPPVAKKYVLQLLFIDSPTSAKSVEEWVLPDGSTKHKVAIDRLVQLRLLGETIDRKKEKSYQLHPKFQFNLRKHIVHGGVLPREPMPSSITVRLPTLEDLDAYATEQWECFMLHLMSSTEAGKTINIRPSMMKVFQRGLMSQRDDREQPKLTESGFQFLLMDTNAQLWYIIREYITNAEEGGVDSADLIAFLLELSFHVAGEAYNTNTLTDVQRNILRDLSDLGLVKLQQ

Foldseek 3Di:
DPDPDPDLDDPLNLLLPDDPVLLLVLLLDLLSLVLVLVPADPLLVVVCVVLLPPQDWAWPVVSCVVDDPVCNVVSVVSVVSCVSSPQWDWDADPVRTITTHGDPSSSVSPVCCVVVNDDAPWDFDDPVPDDDFDDPVRLVVLLVVLQVLLLCCLQDVPVNPDDDPQDPVLSVLVCVQQWDDPDPPDDTDGDPNVVVLVPDDPVSNVSVSVSSVLVVVVVVVDDSSVVSSLVSSVVPDDPRTDTDCPPPDPVSVVVLVNCVSNSNDDDDD

Radius of gyration: 21.78 Å; Cα contacts (8 Å, |Δi|>4): 260; chains: 1; bounding box: 50×58×59 Å